Protein AF-A0A9W9YSK0-F1 (afdb_monomer)

pLDDT: mean 76.03, std 14.95, range [29.05, 93.38]

Secondary structure (DSSP, 8-state):
---TTS--EE-HHHHHHHHHHHHHHHHHHHHHHHHHHHHHHTT-HHHHHHHHHHHHHHHHHHHHHHHHHHTTT--HHHHHHHHHHHT-TTHHHHHHHHHHHHHHHTHHHHHSTT-EE---HHHHHHHHHHHHHHHHHIIIIIHHHHHHHHHHHHH-SSPPPHHHHHHHHHHHHHHHHHHHHHHHHHH-SS--HHHHHHHHHHHHHHHHHHHHHHHHHHHHHTHHHHHHHHHHHHHHHHHHHHHHHHHHHHHHHHTT---

Radius of gyration: 20.32 Å; Cα contacts (8 Å, |Δi|>4): 188; chains: 1; bounding box: 48×45×60 Å

Structure (mmCIF, N/CA/C/O backbone):
data_AF-A0A9W9YSK0-F1
#
_entry.id   AF-A0A9W9YSK0-F1
#
loop_
_atom_site.group_PDB
_atom_site.id
_atom_site.type_symbol
_atom_site.label_atom_id
_atom_site.label_alt_id
_atom_site.label_comp_id
_atom_site.label_asym_id
_atom_site.label_entity_id
_atom_site.label_seq_id
_atom_site.pdbx_PDB_ins_code
_atom_site.Cartn_x
_atom_site.Cartn_y
_atom_site.Cartn_z
_atom_site.occupancy
_atom_site.B_iso_or_equiv
_atom_site.auth_seq_id
_atom_site.auth_comp_id
_atom_site.auth_asym_id
_atom_site.auth_atom_id
_atom_site.pdbx_PDB_model_num
ATOM 1 N N . MET A 1 1 ? 17.778 -11.415 -33.479 1.00 32.69 1 MET A N 1
ATOM 2 C CA . MET A 1 1 ? 17.041 -10.158 -33.220 1.00 32.69 1 MET A CA 1
ATOM 3 C C . MET A 1 1 ? 16.156 -10.365 -31.991 1.00 32.69 1 MET A C 1
ATOM 5 O O . MET A 1 1 ? 14.940 -10.371 -32.091 1.00 32.69 1 MET A O 1
ATOM 9 N N . ALA A 1 2 ? 16.786 -10.665 -30.853 1.00 32.97 2 ALA A N 1
ATOM 10 C CA . ALA A 1 2 ? 16.131 -11.164 -29.648 1.00 32.97 2 ALA A CA 1
ATOM 11 C C . ALA A 1 2 ? 16.974 -10.746 -28.435 1.00 32.97 2 ALA A C 1
ATOM 13 O O . ALA A 1 2 ? 17.909 -11.460 -28.107 1.00 32.97 2 ALA A O 1
ATOM 14 N N . ASP A 1 3 ? 16.704 -9.569 -27.858 1.00 34.62 3 ASP A N 1
ATOM 15 C CA . ASP A 1 3 ? 17.119 -9.229 -26.476 1.00 34.62 3 ASP A CA 1
ATOM 16 C C . ASP A 1 3 ? 16.502 -7.922 -25.927 1.00 34.62 3 ASP A C 1
ATOM 18 O O . ASP A 1 3 ? 16.735 -7.527 -24.789 1.00 34.62 3 ASP A O 1
ATOM 22 N N . THR A 1 4 ? 15.698 -7.198 -26.707 1.00 38.00 4 THR A N 1
ATOM 23 C CA . THR A 1 4 ? 15.162 -5.894 -26.281 1.00 38.00 4 THR A CA 1
ATOM 24 C C . THR A 1 4 ? 14.027 -5.982 -25.257 1.00 38.00 4 THR A C 1
ATOM 26 O O . THR A 1 4 ? 13.707 -4.975 -24.637 1.00 38.00 4 THR A O 1
ATOM 29 N N . ASP A 1 5 ? 13.462 -7.169 -25.022 1.00 43.88 5 ASP A N 1
ATOM 30 C CA . ASP A 1 5 ? 12.269 -7.358 -24.178 1.00 43.88 5 ASP A CA 1
ATOM 31 C C . ASP A 1 5 ? 12.592 -7.680 -22.697 1.00 43.88 5 ASP A C 1
ATOM 33 O O . ASP A 1 5 ? 11.700 -7.925 -21.887 1.00 43.88 5 ASP A O 1
ATOM 37 N N . ARG A 1 6 ? 13.882 -7.699 -22.311 1.00 56.50 6 ARG A N 1
ATOM 38 C CA . ARG A 1 6 ? 14.334 -7.966 -20.921 1.00 56.50 6 ARG A CA 1
ATOM 39 C C . ARG A 1 6 ? 15.138 -6.836 -20.275 1.00 56.50 6 ARG A C 1
ATOM 41 O O . ARG A 1 6 ? 15.450 -6.914 -19.085 1.00 56.50 6 ARG A O 1
ATOM 48 N N . ALA A 1 7 ? 15.467 -5.796 -21.032 1.00 69.12 7 ALA A N 1
ATOM 49 C CA . ALA A 1 7 ? 16.233 -4.656 -20.552 1.00 69.12 7 ALA A CA 1
ATOM 50 C C . ALA A 1 7 ? 15.335 -3.702 -19.742 1.00 69.12 7 ALA A C 1
ATOM 52 O O . ALA A 1 7 ? 14.485 -3.019 -20.306 1.00 69.12 7 ALA A O 1
ATOM 53 N N . ILE A 1 8 ? 15.523 -3.635 -18.417 1.00 79.69 8 ILE A N 1
ATOM 54 C CA . ILE A 1 8 ? 14.852 -2.626 -17.580 1.00 79.69 8 ILE A CA 1
ATOM 55 C C . ILE A 1 8 ? 15.658 -1.330 -17.645 1.00 79.69 8 ILE A C 1
ATOM 57 O O . ILE A 1 8 ? 16.852 -1.334 -17.347 1.00 79.69 8 ILE A O 1
ATOM 61 N N . ARG A 1 9 ? 15.005 -0.226 -18.017 1.00 83.88 9 ARG A N 1
ATOM 62 C CA . ARG A 1 9 ? 15.597 1.116 -18.016 1.00 83.88 9 ARG A CA 1
ATOM 63 C C . ARG A 1 9 ? 14.900 2.002 -16.993 1.00 83.88 9 ARG A C 1
ATOM 65 O O . ARG A 1 9 ? 13.676 2.105 -17.001 1.00 83.88 9 ARG A O 1
ATOM 72 N N . LEU A 1 10 ? 15.681 2.646 -16.133 1.00 84.06 10 LEU A N 1
ATOM 73 C CA . LEU A 1 10 ? 15.196 3.637 -15.179 1.00 84.06 10 LEU A CA 1
ATOM 74 C C . LEU A 1 10 ? 15.341 5.026 -15.799 1.00 84.06 10 LEU A C 1
ATOM 76 O O . LEU A 1 10 ? 16.450 5.486 -16.053 1.00 84.06 10 LEU A O 1
ATOM 80 N N . GLY A 1 11 ? 14.216 5.680 -16.069 1.00 85.56 11 GLY A N 1
ATOM 81 C CA . GLY A 1 11 ? 14.182 7.046 -16.593 1.00 85.56 11 GLY A CA 1
ATOM 82 C C . GLY A 1 11 ? 13.544 8.031 -15.615 1.00 85.56 11 GLY A C 1
ATOM 83 O O . GLY A 1 11 ? 13.190 7.681 -14.488 1.00 85.56 11 GLY A O 1
ATOM 84 N N . GLN A 1 12 ? 13.302 9.253 -16.090 1.00 84.81 12 GLN A N 1
ATOM 85 C CA . GLN A 1 12 ? 12.657 10.333 -15.327 1.00 84.81 12 GLN A CA 1
ATOM 86 C C . GLN A 1 12 ? 11.329 9.912 -14.669 1.00 84.81 12 GLN A C 1
ATOM 88 O O . GLN A 1 12 ? 11.045 10.294 -13.535 1.00 84.81 12 GLN A O 1
ATOM 93 N N . TYR A 1 13 ? 10.529 9.088 -15.354 1.00 83.94 13 TYR A N 1
ATOM 94 C CA . TYR A 1 13 ? 9.280 8.548 -14.811 1.00 83.94 13 TYR A CA 1
ATOM 95 C C . TYR A 1 13 ? 9.504 7.696 -13.554 1.00 83.94 13 TYR A C 1
ATOM 97 O O . TYR A 1 13 ? 8.786 7.860 -12.572 1.00 83.94 13 TYR A O 1
ATOM 105 N N . GLU A 1 14 ? 10.514 6.823 -13.560 1.00 85.25 14 GLU A N 1
ATOM 106 C CA . GLU A 1 14 ? 10.826 5.951 -12.423 1.00 85.25 14 GLU A CA 1
ATOM 107 C C . GLU A 1 14 ? 11.350 6.764 -11.239 1.00 85.25 14 GLU A C 1
ATOM 109 O O . GLU A 1 14 ? 10.932 6.541 -10.105 1.00 85.25 14 GLU A O 1
ATOM 114 N N . LEU A 1 15 ? 12.184 7.776 -11.497 1.00 86.19 15 LEU A N 1
ATOM 115 C CA . LEU A 1 15 ? 12.641 8.695 -10.456 1.00 86.19 15 LEU A CA 1
ATOM 116 C C . LEU A 1 15 ? 11.460 9.401 -9.770 1.00 86.19 15 LEU A C 1
ATOM 118 O O . LEU A 1 15 ? 11.387 9.423 -8.540 1.00 86.19 15 LEU A O 1
ATOM 122 N N . LEU A 1 16 ? 10.512 9.937 -10.546 1.00 86.69 16 LEU A N 1
ATOM 123 C CA . LEU A 1 16 ? 9.308 10.578 -10.004 1.00 86.69 16 LEU A CA 1
ATOM 124 C C . LEU A 1 16 ? 8.422 9.577 -9.255 1.00 86.69 16 LEU A C 1
ATOM 126 O O . LEU A 1 16 ? 7.968 9.871 -8.148 1.00 86.69 16 LEU A O 1
ATOM 130 N N . LYS A 1 17 ? 8.226 8.380 -9.821 1.00 86.94 17 LYS A N 1
ATOM 131 C CA . LYS A 1 17 ? 7.456 7.289 -9.213 1.00 86.94 17 LYS A CA 1
ATOM 132 C C . LYS A 1 17 ? 8.002 6.926 -7.835 1.00 86.94 17 LYS A C 1
ATOM 134 O O . LYS A 1 17 ? 7.229 6.869 -6.880 1.00 86.94 17 LYS A O 1
ATOM 139 N N . TYR A 1 18 ? 9.310 6.694 -7.718 1.00 87.75 18 TYR A N 1
ATOM 140 C CA . TYR A 1 18 ? 9.924 6.308 -6.447 1.00 87.75 18 TYR A CA 1
ATOM 141 C C . TYR A 1 18 ? 10.030 7.470 -5.467 1.00 87.75 18 TYR A C 1
ATOM 143 O O . TYR A 1 18 ? 9.885 7.244 -4.271 1.00 87.75 18 TYR A O 1
ATOM 151 N N . THR A 1 19 ? 10.199 8.706 -5.942 1.00 87.50 19 THR A N 1
ATOM 152 C CA . THR A 1 19 ? 10.185 9.890 -5.068 1.00 87.50 19 THR A CA 1
ATOM 153 C C . THR A 1 19 ? 8.814 10.061 -4.416 1.00 87.50 19 THR A C 1
ATOM 155 O O . THR A 1 19 ? 8.709 10.107 -3.191 1.00 87.50 19 THR A O 1
ATOM 158 N N . PHE A 1 20 ? 7.747 10.087 -5.222 1.00 88.19 20 PHE A N 1
ATOM 159 C CA . PHE A 1 20 ? 6.384 10.240 -4.716 1.00 88.19 20 PHE A CA 1
ATOM 160 C C . PHE A 1 20 ? 5.949 9.027 -3.884 1.00 88.19 20 PHE A C 1
ATOM 162 O O . PHE A 1 20 ? 5.418 9.178 -2.786 1.00 88.19 20 PHE A O 1
ATOM 169 N N . GLY A 1 21 ? 6.257 7.815 -4.354 1.00 85.38 21 GLY A N 1
ATOM 170 C CA . GLY A 1 21 ? 5.950 6.580 -3.637 1.00 85.38 21 GLY A CA 1
ATOM 171 C C . GLY A 1 21 ? 6.660 6.475 -2.285 1.00 85.38 21 GLY A C 1
ATOM 172 O O . GLY A 1 21 ? 6.036 6.059 -1.310 1.00 85.38 21 GLY A O 1
ATOM 173 N N . ALA A 1 22 ? 7.937 6.859 -2.192 1.00 85.88 22 ALA A N 1
ATOM 174 C CA . ALA A 1 22 ? 8.669 6.862 -0.924 1.00 85.88 22 ALA A CA 1
ATOM 175 C C . ALA A 1 22 ? 8.113 7.911 0.048 1.00 85.88 22 ALA A C 1
ATOM 177 O O . ALA A 1 22 ? 7.950 7.611 1.229 1.00 85.88 22 ALA A O 1
ATOM 178 N N . PHE A 1 23 ? 7.766 9.104 -0.448 1.00 88.81 23 PHE A N 1
ATOM 179 C CA . PHE A 1 23 ? 7.136 10.149 0.362 1.00 88.81 23 PHE A CA 1
ATOM 180 C C . PHE A 1 23 ? 5.802 9.687 0.963 1.00 88.81 23 PHE A C 1
ATOM 182 O O . PHE A 1 23 ? 5.595 9.827 2.170 1.00 88.81 23 PHE A O 1
ATOM 189 N N . LEU A 1 24 ? 4.928 9.095 0.141 1.00 86.94 24 LEU A N 1
ATOM 190 C CA . LEU A 1 24 ? 3.645 8.565 0.601 1.00 86.94 24 LEU A CA 1
ATOM 191 C C . LEU A 1 24 ? 3.833 7.456 1.632 1.00 86.94 24 LEU A C 1
ATOM 193 O O . LEU A 1 24 ? 3.236 7.532 2.692 1.00 86.94 24 LEU A O 1
ATOM 197 N N . THR A 1 25 ? 4.722 6.494 1.375 1.00 83.50 25 THR A N 1
ATOM 198 C CA . THR A 1 25 ? 4.967 5.378 2.314 1.00 83.50 25 THR A CA 1
ATOM 199 C C . THR A 1 25 ? 5.507 5.862 3.652 1.00 83.50 25 THR A C 1
ATOM 201 O O . THR A 1 25 ? 5.082 5.399 4.700 1.00 83.50 25 THR A O 1
ATOM 204 N N . CYS A 1 26 ? 6.455 6.801 3.626 1.00 85.88 26 CYS A N 1
ATOM 205 C CA . CYS A 1 26 ? 7.017 7.369 4.847 1.00 85.88 26 CYS A CA 1
ATOM 206 C C . CYS A 1 26 ? 5.940 8.106 5.652 1.00 85.88 26 CYS A C 1
ATOM 208 O O . CYS A 1 26 ? 5.875 7.968 6.871 1.00 85.88 26 CYS A O 1
ATOM 210 N N . SER A 1 27 ? 5.079 8.853 4.955 1.00 88.25 27 SER A N 1
ATOM 211 C CA . SER A 1 27 ? 3.964 9.565 5.577 1.00 88.25 27 SER A CA 1
ATOM 212 C C . SER A 1 27 ? 2.951 8.596 6.187 1.00 88.25 27 SER A C 1
ATOM 214 O O . SER A 1 27 ? 2.567 8.805 7.327 1.00 88.25 27 SER A O 1
ATOM 216 N N . ASP A 1 28 ? 2.590 7.534 5.465 1.00 86.12 28 ASP A N 1
ATOM 217 C CA . ASP A 1 28 ? 1.636 6.491 5.872 1.00 86.12 28 ASP A CA 1
ATOM 218 C C . ASP A 1 28 ? 2.113 5.767 7.142 1.00 86.12 28 ASP A C 1
ATOM 220 O O . ASP A 1 28 ? 1.445 5.795 8.173 1.00 86.12 28 ASP A O 1
ATOM 224 N N . VAL A 1 29 ? 3.358 5.270 7.134 1.00 85.19 29 VAL A N 1
ATOM 225 C CA . VAL A 1 29 ? 3.982 4.629 8.306 1.00 85.19 29 VAL A CA 1
ATOM 226 C C . VAL A 1 29 ? 4.038 5.586 9.499 1.00 85.19 29 VAL A C 1
ATOM 228 O O . VAL A 1 29 ? 3.764 5.194 10.635 1.00 85.19 29 VAL A O 1
ATOM 231 N N . ALA A 1 30 ? 4.387 6.856 9.270 1.00 87.50 30 ALA A N 1
ATOM 232 C CA . ALA A 1 30 ? 4.426 7.847 10.340 1.00 87.50 30 ALA A CA 1
ATOM 233 C C . ALA A 1 30 ? 3.029 8.111 10.922 1.00 87.50 30 ALA A C 1
ATOM 235 O O . ALA A 1 30 ? 2.878 8.159 12.145 1.00 87.50 30 ALA A O 1
ATOM 236 N N . THR A 1 31 ? 2.007 8.263 10.076 1.00 89.06 31 THR A N 1
ATOM 237 C CA . THR A 1 31 ? 0.627 8.493 10.523 1.00 89.06 31 THR A CA 1
ATOM 238 C C . THR A 1 31 ? 0.052 7.292 11.252 1.00 89.06 31 THR A C 1
ATOM 240 O O . THR A 1 31 ? -0.616 7.470 12.269 1.00 89.06 31 THR A O 1
ATOM 243 N N . ASP A 1 32 ? 0.384 6.084 10.816 1.00 87.12 32 ASP A N 1
ATOM 244 C CA . ASP A 1 32 ? -0.065 4.846 11.439 1.00 87.12 32 ASP A CA 1
ATOM 245 C C . ASP A 1 32 ? 0.517 4.657 12.839 1.00 87.12 32 ASP A C 1
ATOM 247 O O . ASP A 1 32 ? -0.215 4.343 13.782 1.00 87.12 32 ASP A O 1
ATOM 251 N N . ILE A 1 33 ? 1.811 4.943 13.015 1.00 88.56 33 ILE A N 1
ATOM 252 C CA . ILE A 1 33 ? 2.456 4.943 14.336 1.00 88.56 33 ILE A CA 1
ATOM 253 C C . ILE A 1 33 ? 1.823 6.001 15.243 1.00 88.56 33 ILE A C 1
ATOM 255 O O . ILE A 1 33 ? 1.553 5.725 16.417 1.00 88.56 33 ILE A O 1
ATOM 259 N N . LEU A 1 34 ? 1.577 7.206 14.721 1.00 89.88 34 LEU A N 1
ATOM 260 C CA . LEU A 1 34 ? 0.957 8.287 15.487 1.00 89.88 34 LEU A CA 1
ATOM 261 C C . LEU A 1 34 ? -0.453 7.903 15.945 1.00 89.88 34 LEU A C 1
ATOM 263 O O . LEU A 1 34 ? -0.748 8.023 17.131 1.00 89.88 34 LEU A O 1
ATOM 267 N N . ILE A 1 35 ? -1.289 7.371 15.051 1.00 89.12 35 ILE A N 1
ATOM 268 C CA . ILE A 1 35 ? -2.652 6.930 15.376 1.00 89.12 35 ILE A CA 1
ATOM 269 C C . ILE A 1 35 ? -2.643 5.779 16.380 1.00 89.12 35 ILE A C 1
ATOM 271 O O . ILE A 1 35 ? -3.379 5.827 17.367 1.00 89.12 35 ILE A O 1
ATOM 275 N N . ALA A 1 36 ? -1.789 4.773 16.185 1.00 88.19 36 ALA A N 1
ATOM 276 C CA . ALA A 1 36 ? -1.658 3.672 17.134 1.00 88.19 36 ALA A CA 1
ATOM 277 C C . ALA A 1 36 ? -1.246 4.187 18.523 1.00 88.19 36 ALA A C 1
ATOM 279 O O . ALA A 1 36 ? -1.815 3.783 19.539 1.00 88.19 36 ALA A O 1
ATOM 280 N N . THR A 1 37 ? -0.309 5.136 18.572 1.00 88.12 37 THR A N 1
ATOM 281 C CA . THR A 1 37 ? 0.122 5.773 19.822 1.00 88.12 37 THR A CA 1
ATOM 282 C C . THR A 1 37 ? -1.021 6.544 20.477 1.00 88.12 37 THR A C 1
ATOM 284 O O . THR A 1 37 ? -1.225 6.414 21.684 1.00 88.12 37 THR A O 1
ATOM 287 N N . THR A 1 38 ? -1.809 7.293 19.703 1.00 87.94 38 THR A N 1
ATOM 288 C CA . THR A 1 38 ? -3.003 7.992 20.195 1.00 87.94 38 THR A CA 1
ATOM 289 C C . THR A 1 38 ? -4.011 7.005 20.788 1.00 87.94 38 THR A C 1
ATOM 291 O O . THR A 1 38 ? -4.433 7.186 21.928 1.00 87.94 38 THR A O 1
ATOM 294 N N . TYR A 1 39 ? -4.339 5.906 20.104 1.00 88.12 39 TYR A N 1
ATOM 295 C CA . TYR A 1 39 ? -5.249 4.890 20.653 1.00 88.12 39 TYR A CA 1
ATOM 296 C C . TYR A 1 39 ? -4.728 4.263 21.946 1.00 88.12 39 TYR A C 1
ATOM 298 O O . TYR A 1 39 ? -5.502 4.047 22.880 1.00 88.12 39 TYR A O 1
ATOM 306 N N . TYR A 1 40 ? -3.421 4.020 22.039 1.00 88.50 40 TYR A N 1
ATOM 307 C CA . TYR A 1 40 ? -2.804 3.522 23.265 1.00 88.50 40 TYR A CA 1
ATOM 308 C C . TYR A 1 40 ? -2.912 4.531 24.420 1.00 88.50 40 TYR A C 1
ATOM 310 O O . TYR A 1 40 ? -3.297 4.160 25.529 1.00 88.50 40 TYR A O 1
ATOM 318 N N . GLN A 1 41 ? -2.630 5.812 24.160 1.00 88.31 41 GLN A N 1
ATOM 319 C CA . GLN A 1 41 ? -2.722 6.892 25.151 1.00 88.31 41 GLN A CA 1
ATOM 320 C C . GLN A 1 41 ? -4.152 7.112 25.657 1.00 88.31 41 GLN A C 1
ATOM 322 O O . GLN A 1 41 ? -4.347 7.369 26.841 1.00 88.31 41 GLN A O 1
ATOM 327 N N . HIS A 1 42 ? -5.152 6.956 24.788 1.00 86.75 42 HIS A N 1
ATOM 328 C CA . HIS A 1 42 ? -6.570 7.057 25.145 1.00 86.75 42 HIS A CA 1
ATOM 329 C C . HIS A 1 42 ? -7.162 5.750 25.709 1.00 86.75 42 HIS A C 1
ATOM 331 O O . HIS A 1 42 ? -8.379 5.635 25.835 1.00 86.75 42 HIS A O 1
ATOM 337 N N . HIS A 1 43 ? -6.331 4.757 26.053 1.00 86.12 43 HIS A N 1
ATOM 338 C CA . HIS A 1 43 ? -6.752 3.447 26.575 1.00 86.12 43 HIS A CA 1
ATOM 339 C C . HIS A 1 43 ? -7.709 2.663 25.653 1.00 86.12 43 HIS A C 1
ATOM 341 O O . HIS A 1 43 ? -8.413 1.748 26.085 1.00 86.12 43 HIS A O 1
ATOM 347 N N . GLN A 1 44 ? -7.707 2.968 24.355 1.00 85.50 44 GLN A N 1
ATOM 348 C CA . GLN A 1 44 ? -8.509 2.294 23.338 1.00 85.50 44 GLN A CA 1
ATOM 349 C C . GLN A 1 44 ? -7.764 1.072 22.779 1.00 85.50 44 GLN A C 1
ATOM 351 O O . GLN A 1 44 ? -7.413 0.992 21.600 1.00 85.50 44 GLN A O 1
ATOM 356 N N . PHE A 1 45 ? -7.514 0.088 23.646 1.00 86.56 45 PHE A N 1
ATOM 357 C CA . PHE A 1 45 ? -6.645 -1.054 23.337 1.00 86.56 45 PHE A CA 1
ATOM 358 C C . PHE A 1 45 ? -7.135 -1.932 22.180 1.00 86.56 45 PHE A C 1
ATOM 360 O O . PHE A 1 45 ? -6.321 -2.543 21.494 1.00 86.56 45 PHE A O 1
ATOM 367 N N . ILE A 1 46 ? -8.447 -1.980 21.934 1.00 85.81 46 ILE A N 1
ATOM 368 C CA . ILE A 1 46 ? -9.023 -2.745 20.819 1.00 85.81 46 ILE A CA 1
ATOM 369 C C . ILE A 1 46 ? -8.571 -2.148 19.478 1.00 85.81 46 ILE A C 1
ATOM 371 O O . ILE A 1 46 ? -8.073 -2.875 18.621 1.00 85.81 46 ILE A O 1
ATOM 375 N N . TRP A 1 47 ? -8.680 -0.827 19.310 1.00 85.62 47 TRP A N 1
ATOM 376 C CA . TRP A 1 47 ? -8.283 -0.140 18.075 1.00 85.62 47 TRP A CA 1
ATOM 377 C C . TRP A 1 47 ? -6.772 -0.149 17.883 1.00 85.62 47 TRP A C 1
ATOM 379 O O . TRP A 1 47 ? -6.298 -0.429 16.785 1.00 85.62 47 TRP A O 1
ATOM 389 N N . PHE A 1 48 ? -6.021 0.035 18.971 1.00 87.38 48 PHE A N 1
ATOM 390 C CA . PHE A 1 48 ? -4.573 -0.164 18.974 1.00 87.38 48 PHE A CA 1
ATOM 391 C C . PHE A 1 48 ? -4.189 -1.571 18.490 1.00 87.38 48 PHE A C 1
ATOM 393 O O . PHE A 1 48 ? -3.329 -1.716 17.622 1.00 87.38 48 PHE A O 1
ATOM 400 N N . SER A 1 49 ? -4.859 -2.609 19.004 1.00 85.19 49 SER A N 1
ATOM 401 C CA . SER A 1 49 ? -4.590 -3.993 18.614 1.00 85.19 49 SER A CA 1
ATOM 402 C C . SER A 1 49 ? -4.910 -4.257 17.144 1.00 85.19 49 SER A C 1
ATOM 404 O O . SER A 1 49 ? -4.167 -4.996 16.504 1.00 85.19 49 SER A O 1
ATOM 406 N N . PHE A 1 50 ? -5.986 -3.682 16.600 1.00 86.06 50 PHE A N 1
ATOM 407 C CA . PHE A 1 50 ? -6.304 -3.819 15.177 1.00 86.06 50 PHE A CA 1
ATOM 408 C C . PHE A 1 50 ? -5.299 -3.087 14.282 1.00 86.06 50 PHE A C 1
ATOM 410 O O . PHE A 1 50 ? -4.858 -3.675 13.299 1.00 86.06 50 PHE A O 1
ATOM 417 N N . CYS A 1 51 ? -4.873 -1.868 14.636 1.00 85.50 51 CYS A N 1
ATOM 418 C CA . CYS A 1 51 ? -3.802 -1.166 13.917 1.00 85.50 51 CYS A CA 1
ATOM 419 C C . CYS A 1 51 ? -2.514 -1.996 13.875 1.00 85.50 51 CYS A C 1
ATOM 421 O O . CYS A 1 51 ? -1.933 -2.193 12.813 1.00 85.50 51 CYS A O 1
ATOM 423 N N . LEU A 1 52 ? -2.097 -2.546 15.019 1.00 86.00 52 LEU A N 1
ATOM 424 C CA . LEU A 1 52 ? -0.899 -3.381 15.079 1.00 86.00 52 LEU A CA 1
ATOM 425 C C . LEU A 1 52 ? -1.066 -4.683 14.285 1.00 86.00 52 LEU A C 1
ATOM 427 O O . LEU A 1 52 ? -0.133 -5.125 13.617 1.0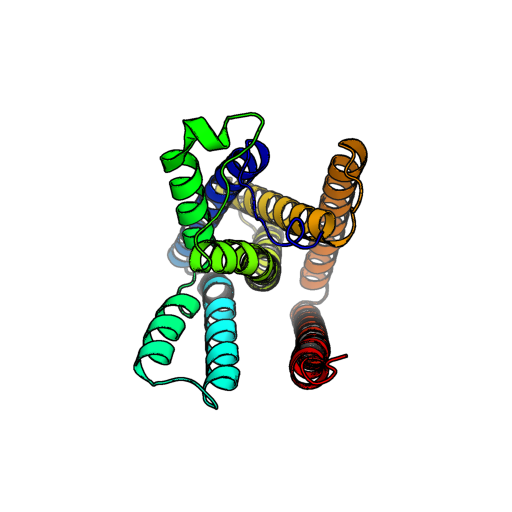0 86.00 52 LEU A O 1
ATOM 431 N N . ALA A 1 53 ? -2.250 -5.297 14.343 1.00 84.56 53 ALA A N 1
ATOM 432 C CA . ALA A 1 53 ? -2.542 -6.504 13.585 1.00 84.56 53 ALA A CA 1
ATOM 433 C C . ALA A 1 53 ? -2.459 -6.248 12.077 1.00 84.56 53 ALA A C 1
ATOM 435 O O . ALA A 1 53 ? -1.804 -7.025 11.393 1.00 84.56 53 ALA A O 1
ATOM 436 N N . PHE A 1 54 ? -3.051 -5.169 11.558 1.00 83.25 54 PHE A N 1
ATOM 437 C CA . PHE A 1 54 ? -2.991 -4.864 10.125 1.00 83.25 54 PHE A CA 1
ATOM 438 C C . PHE A 1 54 ? -1.585 -4.500 9.639 1.00 83.25 54 PHE A C 1
ATOM 440 O O . PHE A 1 54 ? -1.244 -4.889 8.531 1.00 83.25 54 PHE A O 1
ATOM 447 N N . ALA A 1 55 ? -0.742 -3.891 10.474 1.00 81.50 55 ALA A N 1
ATOM 448 C CA . ALA A 1 55 ? 0.655 -3.622 10.121 1.00 81.50 55 ALA A CA 1
ATOM 449 C C . ALA A 1 55 ? 1.542 -4.889 10.126 1.00 81.50 55 ALA A C 1
ATOM 451 O O . ALA A 1 55 ? 2.428 -5.073 9.293 1.00 81.50 55 ALA A O 1
ATOM 452 N N . VAL A 1 56 ? 1.338 -5.801 11.085 1.00 79.31 56 VAL A N 1
ATOM 453 C CA . VAL A 1 56 ? 2.240 -6.955 11.285 1.00 79.31 56 VAL A CA 1
ATOM 454 C C . VAL A 1 56 ? 1.776 -8.205 10.535 1.00 79.31 56 VAL A C 1
ATOM 456 O O . VAL A 1 56 ? 2.600 -8.972 10.027 1.00 79.31 56 VAL A O 1
ATOM 459 N N . LEU A 1 57 ? 0.465 -8.441 10.468 1.00 76.88 57 LEU A N 1
ATOM 460 C CA . LEU A 1 57 ? -0.112 -9.670 9.921 1.00 76.88 57 LEU A CA 1
ATOM 461 C C . LEU A 1 57 ? 0.241 -9.897 8.441 1.00 76.88 57 LEU A C 1
ATOM 463 O O . LEU A 1 57 ? 0.615 -11.026 8.123 1.00 76.88 57 LEU A O 1
ATOM 467 N N . PRO A 1 58 ? 0.199 -8.901 7.536 1.00 73.81 58 PRO A N 1
ATOM 468 C CA . PRO A 1 58 ? 0.560 -9.099 6.131 1.00 73.81 58 PRO A CA 1
ATOM 469 C C . PRO A 1 58 ? 2.004 -9.570 5.960 1.00 73.81 58 PRO A C 1
ATOM 471 O O . PRO A 1 58 ? 2.264 -10.546 5.254 1.00 73.81 58 PRO A O 1
ATOM 474 N N . SER A 1 59 ? 2.933 -8.945 6.682 1.00 72.69 59 SER A N 1
ATOM 475 C CA . SER A 1 59 ? 4.352 -9.316 6.673 1.00 72.69 59 SER A CA 1
ATOM 476 C C . SER A 1 59 ? 4.585 -10.707 7.255 1.00 72.69 59 SER A C 1
ATOM 478 O O . SER A 1 59 ? 5.336 -11.517 6.701 1.00 72.69 59 SER A O 1
ATOM 480 N N . PHE A 1 60 ? 3.866 -11.050 8.325 1.00 71.50 60 PHE A N 1
ATOM 481 C CA . PHE A 1 60 ? 3.879 -12.401 8.876 1.00 71.50 60 PHE A CA 1
ATOM 482 C C . PHE A 1 60 ? 3.357 -13.440 7.868 1.00 71.50 60 PHE A C 1
ATOM 484 O O . PHE A 1 60 ? 4.016 -14.453 7.632 1.00 71.50 60 PHE A O 1
ATOM 491 N N . LEU A 1 61 ? 2.215 -13.183 7.222 1.00 70.50 61 LEU A N 1
ATOM 492 C CA . LEU A 1 61 ? 1.615 -14.086 6.233 1.00 70.50 61 LEU A CA 1
ATOM 493 C C . LEU A 1 61 ? 2.516 -14.280 5.009 1.00 70.50 61 LEU A C 1
ATOM 495 O O . LEU A 1 61 ? 2.689 -15.412 4.556 1.00 70.50 61 LEU A O 1
ATOM 499 N N . LEU A 1 62 ? 3.137 -13.210 4.508 1.00 68.50 62 LEU A N 1
ATOM 500 C CA . LEU A 1 62 ? 4.108 -13.277 3.413 1.00 68.50 62 LEU A CA 1
ATOM 501 C C . LEU A 1 62 ? 5.337 -14.106 3.793 1.00 68.50 62 LEU A C 1
ATOM 503 O O . LEU A 1 62 ? 5.800 -14.928 3.000 1.00 68.50 62 LEU A O 1
ATOM 507 N N . THR A 1 63 ? 5.825 -13.946 5.022 1.00 68.81 63 THR A N 1
ATOM 508 C CA . THR A 1 63 ? 6.935 -14.745 5.555 1.00 68.81 63 THR A CA 1
ATOM 509 C C . THR A 1 63 ? 6.572 -16.224 5.623 1.00 68.81 63 THR A C 1
ATOM 511 O O . THR A 1 63 ? 7.344 -17.072 5.177 1.00 68.81 63 THR A O 1
ATOM 514 N N . VAL A 1 64 ? 5.381 -16.553 6.128 1.00 66.62 64 VAL A N 1
ATOM 515 C CA . VAL A 1 64 ? 4.895 -17.938 6.202 1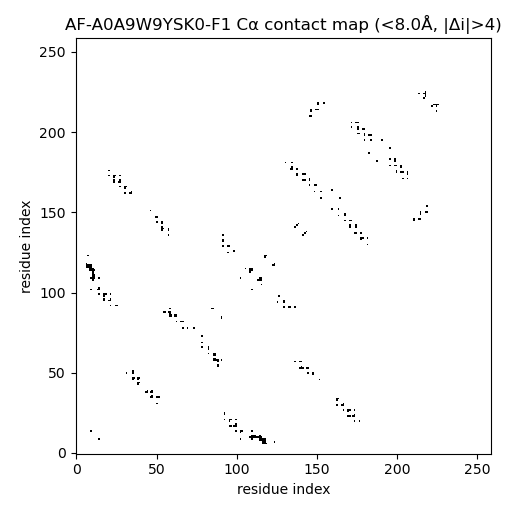.00 66.62 64 VAL A CA 1
ATOM 516 C C . VAL A 1 64 ? 4.722 -18.536 4.806 1.00 66.62 64 VAL A C 1
ATOM 518 O O . VAL A 1 64 ? 5.196 -19.645 4.564 1.00 66.62 64 VAL A O 1
ATOM 521 N N . ALA A 1 65 ? 4.108 -17.808 3.869 1.00 65.75 65 ALA A N 1
ATOM 522 C CA . ALA A 1 65 ? 3.942 -18.256 2.486 1.00 65.75 65 ALA A CA 1
ATOM 523 C C . ALA A 1 65 ? 5.296 -18.545 1.819 1.00 65.75 65 ALA A C 1
ATOM 525 O O . ALA A 1 65 ? 5.468 -19.590 1.188 1.00 65.75 65 ALA A O 1
ATOM 526 N N . TYR A 1 66 ? 6.277 -17.664 2.031 1.00 65.50 66 TYR A N 1
ATOM 527 C CA . TYR A 1 66 ? 7.641 -17.859 1.556 1.00 65.50 66 TYR A CA 1
ATOM 528 C C . TYR A 1 66 ? 8.287 -19.115 2.154 1.00 65.50 66 TYR A C 1
ATOM 530 O O . TYR A 1 66 ? 8.824 -19.945 1.420 1.00 65.50 66 TYR A O 1
ATOM 538 N N . LEU A 1 67 ? 8.207 -19.298 3.475 1.00 65.69 67 LEU A N 1
ATOM 539 C CA . LEU A 1 67 ? 8.770 -20.471 4.149 1.00 65.69 67 LEU A CA 1
ATOM 540 C C . LEU A 1 67 ? 8.128 -21.772 3.661 1.00 65.69 67 LEU A C 1
ATOM 542 O O . LEU A 1 67 ? 8.846 -22.726 3.373 1.00 65.69 67 LEU A O 1
ATOM 546 N N . LEU A 1 68 ? 6.804 -21.807 3.496 1.00 68.25 68 LEU A N 1
ATOM 547 C CA . LEU A 1 68 ? 6.090 -22.974 2.967 1.00 68.25 68 LEU A CA 1
ATOM 548 C C . LEU A 1 68 ? 6.536 -23.325 1.540 1.00 68.25 68 LEU A C 1
ATOM 550 O O . LEU A 1 68 ? 6.680 -24.504 1.212 1.00 68.25 68 LEU A O 1
ATOM 554 N N . GLN A 1 69 ? 6.791 -22.318 0.703 1.00 64.88 69 GLN A N 1
ATOM 555 C CA . GLN A 1 69 ? 7.235 -22.516 -0.676 1.00 64.88 69 GLN A CA 1
ATOM 556 C C . GLN A 1 69 ? 8.716 -22.928 -0.766 1.00 64.88 69 GLN A C 1
ATOM 558 O O . GLN A 1 69 ? 9.072 -23.781 -1.583 1.00 64.88 69 GLN A O 1
ATOM 563 N N . SER A 1 70 ? 9.570 -22.370 0.096 1.00 63.22 70 SER A N 1
ATOM 564 C CA . SER A 1 70 ? 11.029 -22.540 0.053 1.00 63.22 70 SER A CA 1
ATOM 565 C C . SER A 1 70 ? 11.566 -23.662 0.945 1.00 63.22 70 SER A C 1
ATOM 567 O O . SER A 1 70 ? 12.685 -24.128 0.713 1.00 63.22 70 SER A O 1
ATOM 569 N N . CYS A 1 71 ? 10.769 -24.188 1.886 1.00 58.03 71 CYS A N 1
ATOM 570 C CA . CYS A 1 71 ? 11.105 -25.362 2.712 1.00 58.03 71 CYS A CA 1
ATOM 571 C C . CYS A 1 71 ? 11.480 -26.603 1.889 1.00 58.03 71 CYS A C 1
ATOM 573 O O . CYS A 1 71 ? 12.036 -27.557 2.427 1.00 58.03 71 CYS A O 1
ATOM 575 N N . ARG A 1 72 ? 11.177 -26.609 0.587 1.00 55.75 72 ARG A N 1
ATOM 576 C CA . ARG A 1 72 ? 11.425 -27.744 -0.298 1.00 55.75 72 ARG A CA 1
ATOM 577 C C . ARG A 1 72 ? 12.730 -27.651 -1.100 1.00 55.75 72 ARG A C 1
ATOM 579 O O . ARG A 1 72 ? 13.091 -28.666 -1.689 1.00 55.75 72 ARG A O 1
ATOM 586 N N . GLN A 1 73 ? 13.405 -26.493 -1.186 1.00 56.28 73 GLN A N 1
ATOM 587 C CA . GLN A 1 73 ? 14.488 -26.299 -2.176 1.00 56.28 73 GLN A CA 1
ATOM 588 C C . GLN A 1 73 ? 15.697 -25.423 -1.762 1.00 56.28 73 GLN A C 1
ATOM 590 O O . GLN A 1 73 ? 16.710 -25.505 -2.451 1.00 56.28 73 GLN A O 1
ATOM 595 N N . GLU A 1 74 ? 15.673 -24.646 -0.669 1.00 58.09 74 GLU A N 1
ATOM 596 C CA . GLU A 1 74 ? 16.741 -23.660 -0.367 1.00 58.09 74 GLU A CA 1
ATOM 597 C C . GLU A 1 74 ? 17.596 -23.991 0.883 1.00 58.09 74 GLU A C 1
ATOM 599 O O . GLU A 1 74 ? 17.085 -24.548 1.858 1.00 58.09 74 GLU A O 1
ATOM 604 N N . PRO A 1 75 ? 18.895 -23.621 0.914 1.00 68.38 75 PRO A N 1
ATOM 605 C CA . PRO A 1 75 ? 19.756 -23.803 2.082 1.00 68.38 75 PRO A CA 1
ATOM 606 C C . PRO A 1 75 ? 19.360 -22.883 3.254 1.00 68.38 75 PRO A C 1
ATOM 608 O O . PRO A 1 75 ? 18.950 -21.734 3.070 1.00 68.38 75 PRO A O 1
ATOM 611 N N . ALA A 1 76 ? 19.558 -23.364 4.488 1.00 64.69 76 ALA A N 1
ATOM 612 C CA . ALA A 1 76 ? 19.068 -22.736 5.724 1.00 64.69 76 ALA A CA 1
ATOM 613 C C . ALA A 1 76 ? 19.469 -21.257 5.907 1.00 64.69 76 ALA A C 1
ATOM 615 O O . ALA A 1 76 ? 18.681 -20.452 6.396 1.00 64.69 76 ALA A O 1
ATOM 616 N N . MET A 1 77 ? 20.672 -20.865 5.482 1.00 58.25 77 MET A N 1
ATOM 617 C CA . MET A 1 77 ? 21.147 -19.483 5.626 1.00 58.25 77 MET A CA 1
ATOM 618 C C . MET A 1 77 ? 20.453 -18.501 4.662 1.00 58.25 77 MET A C 1
ATOM 620 O O . MET A 1 77 ? 20.263 -17.331 5.002 1.00 58.25 77 MET A O 1
ATOM 624 N N . THR A 1 78 ? 20.029 -18.976 3.487 1.00 63.50 78 THR A N 1
ATOM 625 C CA . THR A 1 78 ? 19.232 -18.200 2.523 1.00 63.50 78 THR A CA 1
ATOM 626 C C . THR A 1 78 ? 17.805 -18.020 3.038 1.00 63.50 78 THR A C 1
ATOM 628 O O . THR A 1 78 ? 17.293 -16.900 3.041 1.00 63.50 78 THR A O 1
ATOM 631 N N . LEU A 1 79 ? 17.225 -19.083 3.612 1.00 62.69 79 LEU A N 1
ATOM 632 C CA . LEU A 1 79 ? 15.924 -19.038 4.286 1.00 62.69 79 LEU A CA 1
ATOM 633 C C . LEU A 1 79 ? 15.901 -18.024 5.434 1.00 62.69 79 LEU A C 1
ATOM 635 O O . LEU A 1 79 ? 14.979 -17.221 5.504 1.00 62.69 79 LEU A O 1
ATOM 639 N N . VAL A 1 80 ? 16.924 -18.001 6.296 1.00 62.25 80 VAL A N 1
ATOM 640 C CA . VAL A 1 80 ? 16.993 -17.053 7.425 1.00 62.25 80 VAL A CA 1
ATOM 641 C C . VAL A 1 80 ? 17.089 -15.603 6.943 1.00 62.25 80 VAL A C 1
ATOM 643 O O . VAL A 1 80 ? 16.361 -14.747 7.443 1.00 62.25 80 VAL A O 1
ATOM 646 N N . LYS A 1 81 ? 17.935 -15.312 5.944 1.00 63.28 81 LYS A N 1
ATOM 647 C CA . LYS A 1 81 ? 18.058 -13.951 5.388 1.00 63.28 81 LYS A CA 1
ATOM 648 C C . LYS A 1 81 ? 16.763 -13.459 4.746 1.00 63.28 81 LYS A C 1
ATOM 650 O O . LYS A 1 81 ? 16.419 -12.294 4.909 1.00 63.28 81 LYS A O 1
ATOM 655 N N . GLN A 1 82 ? 16.055 -14.322 4.023 1.00 61.69 82 GLN A N 1
ATOM 656 C CA . GLN A 1 82 ? 14.791 -13.955 3.384 1.00 61.69 82 GLN A CA 1
ATOM 657 C C . GLN A 1 82 ? 13.632 -13.902 4.376 1.00 61.69 82 GLN A C 1
ATOM 659 O O . GLN A 1 82 ? 12.780 -13.036 4.247 1.00 61.69 82 GLN A O 1
ATOM 664 N N . CYS A 1 83 ? 13.638 -14.745 5.408 1.00 58.94 83 CYS A N 1
ATOM 665 C CA . CYS A 1 83 ? 12.694 -14.661 6.518 1.00 58.94 83 CYS A CA 1
ATOM 666 C C . CYS A 1 83 ? 12.819 -13.312 7.240 1.00 58.94 83 CYS A C 1
ATOM 668 O O . CYS A 1 83 ? 11.826 -12.622 7.408 1.00 58.94 83 CYS A O 1
ATOM 670 N N . LEU A 1 84 ? 14.041 -12.867 7.556 1.00 59.53 84 LEU A N 1
ATOM 671 C CA . LEU A 1 84 ? 14.288 -11.529 8.116 1.00 59.53 84 LEU A CA 1
ATOM 672 C C . LEU A 1 84 ? 13.865 -10.388 7.177 1.00 59.53 84 LEU A C 1
ATOM 674 O O . LEU A 1 84 ? 13.463 -9.328 7.647 1.00 59.53 84 LEU A O 1
ATOM 678 N N . PHE A 1 85 ? 13.966 -10.589 5.862 1.00 60.38 85 PHE A N 1
ATOM 679 C CA . PHE A 1 85 ? 13.560 -9.597 4.868 1.00 60.38 85 PHE A CA 1
ATOM 680 C C . PHE A 1 85 ? 12.032 -9.493 4.733 1.00 60.38 85 PHE A C 1
ATOM 682 O O . PHE A 1 85 ? 11.512 -8.384 4.694 1.00 60.38 85 PHE A O 1
ATOM 689 N N . TYR A 1 86 ? 11.317 -10.623 4.701 1.00 57.78 86 TYR A N 1
ATOM 690 C CA . TYR A 1 86 ? 9.852 -10.666 4.579 1.00 57.78 86 TYR A CA 1
ATOM 691 C C . TYR A 1 86 ? 9.114 -10.436 5.896 1.00 57.78 86 TYR A C 1
ATOM 693 O O . TYR A 1 86 ? 7.990 -9.948 5.877 1.00 57.78 86 TYR A O 1
ATOM 701 N N . ALA A 1 87 ? 9.743 -10.739 7.033 1.00 56.66 87 ALA A N 1
ATOM 702 C CA . ALA A 1 87 ? 9.170 -10.479 8.351 1.00 56.66 87 ALA A CA 1
ATOM 703 C C . ALA A 1 87 ? 9.232 -8.996 8.733 1.00 56.66 87 ALA A C 1
ATOM 705 O O . ALA A 1 87 ? 8.745 -8.625 9.798 1.00 56.66 87 ALA A O 1
ATOM 706 N N . ASN A 1 88 ? 9.853 -8.158 7.900 1.00 63.91 88 ASN A N 1
ATOM 707 C CA . ASN A 1 88 ? 9.936 -6.731 8.125 1.00 63.91 88 ASN A CA 1
ATOM 708 C C . ASN A 1 88 ? 8.652 -6.035 7.633 1.00 63.91 88 ASN A C 1
ATOM 710 O O . ASN A 1 88 ? 8.454 -5.988 6.417 1.00 63.91 88 ASN A O 1
ATOM 714 N N . PRO A 1 89 ? 7.851 -5.429 8.536 1.00 58.81 89 PRO A N 1
ATOM 715 C CA . PRO A 1 89 ? 6.661 -4.645 8.187 1.00 58.81 89 PRO A CA 1
ATOM 716 C C . PRO A 1 89 ? 6.931 -3.576 7.128 1.00 58.81 89 PRO A C 1
ATOM 718 O O . PRO A 1 89 ? 6.094 -3.294 6.289 1.00 58.81 89 PRO A O 1
ATOM 721 N N . CYS A 1 90 ? 8.150 -3.032 7.098 1.00 59.72 90 CYS A N 1
ATOM 722 C CA . CYS A 1 90 ? 8.540 -1.983 6.160 1.00 59.72 90 CYS A CA 1
ATOM 723 C C . CYS A 1 90 ? 9.179 -2.516 4.862 1.00 59.72 90 CYS A C 1
ATOM 725 O O . CYS A 1 90 ? 9.945 -1.793 4.218 1.00 59.72 90 CYS A O 1
ATOM 727 N N . GLY A 1 91 ? 8.948 -3.777 4.484 1.00 66.12 91 GLY A N 1
ATOM 728 C CA . GLY A 1 91 ? 9.624 -4.437 3.360 1.00 66.12 91 GLY A CA 1
ATOM 729 C C . GLY A 1 91 ? 9.508 -3.681 2.028 1.00 66.12 91 GLY A C 1
ATOM 730 O O . GLY A 1 91 ? 10.529 -3.389 1.395 1.00 66.12 91 GLY A O 1
ATOM 731 N N . SER A 1 92 ? 8.292 -3.296 1.622 1.00 69.12 92 SER A N 1
ATOM 732 C CA . SER A 1 92 ? 8.070 -2.487 0.409 1.00 69.12 92 SER A CA 1
ATOM 733 C C . SER A 1 92 ? 8.651 -1.084 0.546 1.00 69.12 92 SER A C 1
ATOM 735 O O . SER A 1 92 ? 9.332 -0.603 -0.362 1.00 69.12 92 SER A O 1
ATOM 737 N N . GLY A 1 93 ? 8.453 -0.431 1.696 1.00 73.56 93 GLY A N 1
ATOM 738 C CA . GLY A 1 93 ? 8.990 0.905 1.960 1.00 73.56 93 GLY A CA 1
ATOM 739 C C . GLY A 1 93 ? 10.511 0.969 1.809 1.00 73.56 93 GLY A C 1
ATOM 740 O O . GLY A 1 93 ? 11.035 1.846 1.118 1.00 73.56 93 GLY A O 1
ATOM 741 N N . ILE A 1 94 ? 11.231 -0.010 2.359 1.00 77.44 94 ILE A N 1
ATOM 742 C CA . ILE A 1 94 ? 12.688 -0.121 2.206 1.00 77.44 94 ILE A CA 1
ATOM 743 C C . ILE A 1 94 ? 13.069 -0.362 0.750 1.00 77.44 94 ILE A C 1
ATOM 745 O O . ILE A 1 94 ? 14.045 0.218 0.269 1.00 77.44 94 ILE A O 1
ATOM 749 N N . LEU A 1 95 ? 12.313 -1.190 0.029 1.00 78.31 95 LEU A N 1
ATOM 750 C CA . LEU A 1 95 ? 12.576 -1.467 -1.378 1.00 78.31 95 LEU A CA 1
ATOM 751 C C . LEU A 1 95 ? 12.403 -0.212 -2.245 1.00 78.31 95 LEU A C 1
ATOM 753 O O . LEU A 1 95 ? 13.253 0.059 -3.093 1.00 78.31 95 LEU A O 1
ATOM 757 N N . LYS A 1 96 ? 11.382 0.612 -1.981 1.00 78.44 96 LYS A N 1
ATOM 758 C CA . LYS A 1 96 ? 11.195 1.917 -2.639 1.00 78.44 96 LYS A CA 1
ATOM 759 C C . LYS A 1 96 ? 12.318 2.886 -2.328 1.00 78.44 96 LYS A C 1
ATOM 761 O O . LYS A 1 96 ? 12.833 3.517 -3.244 1.00 78.44 96 LYS A O 1
ATOM 766 N N . VAL A 1 97 ? 12.716 2.999 -1.061 1.00 83.69 97 VAL A N 1
ATOM 767 C CA . VAL A 1 97 ? 13.834 3.865 -0.663 1.00 83.69 97 VAL A CA 1
ATOM 768 C C . VAL A 1 97 ? 15.123 3.391 -1.329 1.00 83.69 97 VAL A C 1
ATOM 770 O O . VAL A 1 97 ? 15.872 4.203 -1.860 1.00 83.69 97 VAL A O 1
ATOM 773 N N . LYS A 1 98 ? 15.361 2.079 -1.394 1.00 85.81 98 LYS A N 1
ATOM 774 C CA . LYS A 1 98 ? 16.506 1.502 -2.106 1.00 85.81 98 LYS A CA 1
ATOM 775 C C . LYS A 1 98 ? 16.476 1.843 -3.598 1.00 85.81 98 LYS A C 1
ATOM 777 O O . LYS A 1 98 ? 17.493 2.285 -4.126 1.00 85.81 98 LYS A O 1
ATOM 782 N N . LEU A 1 99 ? 15.340 1.669 -4.273 1.00 84.50 99 LEU A N 1
ATOM 783 C CA . LEU A 1 99 ? 15.191 1.996 -5.697 1.00 84.50 99 LEU A CA 1
ATOM 784 C C . LEU A 1 99 ? 15.316 3.504 -5.954 1.00 84.50 99 LEU A C 1
ATOM 786 O O . LEU A 1 99 ? 15.958 3.902 -6.924 1.00 84.50 99 LEU A O 1
ATOM 790 N N . LEU A 1 100 ? 14.808 4.343 -5.048 1.00 87.50 100 LEU A N 1
ATOM 791 C CA . LEU A 1 100 ? 15.007 5.790 -5.071 1.00 87.50 100 LEU A CA 1
ATOM 792 C C . LEU A 1 100 ? 16.490 6.150 -4.934 1.00 87.50 100 LEU A C 1
ATOM 794 O O . LEU A 1 100 ? 17.004 6.913 -5.744 1.00 87.50 100 LEU A O 1
ATOM 798 N N . LEU A 1 101 ? 17.199 5.573 -3.961 1.00 87.12 101 LEU A N 1
ATOM 799 C CA . LEU A 1 101 ? 18.634 5.804 -3.765 1.00 87.12 101 LEU A CA 1
ATOM 800 C C . LEU A 1 101 ? 19.454 5.366 -4.980 1.00 87.12 101 LEU A C 1
ATOM 802 O O . LEU A 1 101 ? 20.412 6.042 -5.345 1.00 87.12 101 LEU A O 1
ATOM 806 N N . VAL A 1 102 ? 19.073 4.269 -5.638 1.00 87.19 102 VAL A N 1
ATOM 807 C CA . VAL A 1 102 ? 19.695 3.841 -6.899 1.00 87.19 102 VAL A CA 1
ATOM 808 C C . VAL A 1 102 ? 19.436 4.852 -8.018 1.00 87.19 102 VAL A C 1
ATOM 810 O O . VAL A 1 102 ? 20.367 5.175 -8.757 1.00 87.19 102 VAL A O 1
ATOM 813 N N . CYS A 1 103 ? 18.216 5.389 -8.124 1.00 85.69 103 CYS A N 1
ATOM 814 C CA . CYS A 1 103 ? 17.903 6.432 -9.103 1.00 85.69 103 CYS A CA 1
ATOM 815 C C . CYS A 1 103 ? 18.687 7.725 -8.829 1.00 85.69 103 CYS A C 1
ATOM 817 O O . CYS A 1 103 ? 19.210 8.325 -9.759 1.00 85.69 103 CYS A O 1
ATOM 819 N N . LEU A 1 104 ? 18.814 8.129 -7.561 1.00 88.75 104 LEU A N 1
ATOM 820 C CA . LEU A 1 104 ? 19.570 9.317 -7.148 1.00 88.75 104 LEU A CA 1
ATOM 821 C C . LEU A 1 104 ? 21.080 9.145 -7.340 1.00 88.75 104 LEU A C 1
ATOM 823 O O . LEU A 1 104 ? 21.765 10.087 -7.721 1.00 88.75 104 LEU A O 1
ATOM 827 N N . ARG A 1 105 ? 21.614 7.942 -7.108 1.00 90.62 105 ARG A N 1
ATOM 828 C CA . ARG A 1 105 ? 23.035 7.648 -7.330 1.00 90.62 105 ARG A CA 1
ATOM 829 C C . ARG A 1 105 ? 23.420 7.746 -8.805 1.00 90.62 105 ARG A C 1
ATOM 831 O O . ARG A 1 105 ? 24.530 8.167 -9.102 1.00 90.62 105 ARG A O 1
ATOM 838 N N . ASN A 1 106 ? 22.517 7.359 -9.701 1.00 88.25 106 ASN A N 1
ATOM 839 C CA . ASN A 1 106 ? 22.720 7.404 -11.150 1.00 88.25 106 ASN A CA 1
ATOM 840 C C . ASN A 1 106 ? 21.926 8.556 -11.789 1.00 88.25 106 ASN A C 1
ATOM 842 O O . ASN A 1 106 ? 21.440 8.422 -12.911 1.00 88.25 106 ASN A O 1
ATOM 846 N N . TYR A 1 107 ? 21.753 9.667 -11.062 1.00 87.81 107 TYR A N 1
ATOM 847 C CA . TYR A 1 107 ? 20.834 10.745 -11.431 1.00 87.81 107 TYR A CA 1
ATOM 848 C C . TYR A 1 107 ? 21.063 11.271 -12.851 1.00 87.81 107 TYR A C 1
ATOM 850 O O . TYR A 1 107 ? 20.101 11.388 -13.602 1.00 87.81 107 TYR A O 1
ATOM 858 N N . ASP A 1 108 ? 22.314 11.521 -13.244 1.00 88.00 108 ASP A N 1
ATOM 859 C CA . ASP A 1 108 ? 22.636 12.084 -14.562 1.00 88.00 108 ASP A CA 1
ATOM 860 C C . ASP A 1 108 ? 22.175 11.172 -15.713 1.00 88.00 108 ASP A C 1
ATOM 862 O O . ASP A 1 108 ? 21.608 11.633 -16.706 1.00 88.00 108 ASP A O 1
ATOM 866 N N . GLU A 1 109 ? 22.344 9.857 -15.557 1.00 87.88 109 GLU A N 1
ATOM 867 C CA . GLU A 1 109 ? 21.927 8.866 -16.551 1.00 87.88 109 GLU A CA 1
ATOM 868 C C . GLU A 1 109 ? 20.412 8.620 -16.521 1.00 87.88 109 GLU A C 1
ATOM 870 O O . GLU A 1 109 ? 19.782 8.502 -17.575 1.00 87.88 109 GLU A O 1
ATOM 875 N N . VAL A 1 110 ? 19.800 8.609 -15.334 1.00 87.06 110 VAL A N 1
ATOM 876 C CA . VAL A 1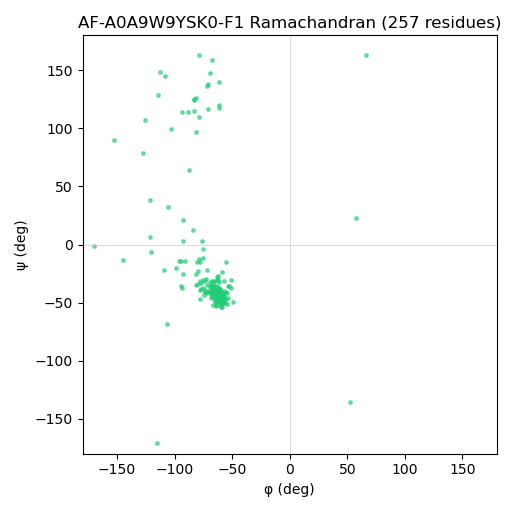 110 ? 18.342 8.466 -15.149 1.00 87.06 110 VAL A CA 1
ATOM 877 C C . VAL A 1 110 ? 17.582 9.684 -15.679 1.00 87.06 110 VAL A C 1
ATOM 879 O O . VAL A 1 110 ? 16.484 9.547 -16.225 1.00 87.06 110 VAL A O 1
ATOM 882 N N . TRP A 1 111 ? 18.158 10.877 -15.535 1.00 87.06 111 TRP A N 1
ATOM 883 C CA . TRP A 1 111 ? 17.590 12.129 -16.027 1.00 87.06 111 TRP A CA 1
ATOM 884 C C . TRP A 1 111 ? 17.778 12.312 -17.539 1.00 87.06 111 TRP A C 1
ATOM 886 O O . TRP A 1 111 ? 17.094 13.136 -18.152 1.00 87.06 111 TRP A O 1
ATOM 896 N N . SER A 1 112 ? 18.665 11.532 -18.161 1.00 88.00 112 SER A N 1
ATOM 897 C CA . SER A 1 112 ? 18.867 11.531 -19.609 1.00 88.00 112 SER A CA 1
ATOM 898 C C . SER A 1 112 ? 17.656 10.968 -20.372 1.00 88.00 112 SER A C 1
ATOM 900 O O . SER A 1 112 ? 16.863 10.186 -19.847 1.00 88.00 112 SER A O 1
ATOM 902 N N . TYR A 1 113 ? 17.535 11.314 -21.658 1.00 81.00 113 TYR A N 1
ATOM 903 C CA . TYR A 1 113 ? 16.471 10.787 -22.527 1.00 81.00 113 TYR A CA 1
ATOM 904 C C . TYR A 1 113 ? 16.557 9.262 -22.733 1.00 81.00 113 TYR A C 1
ATOM 906 O O . TYR A 1 113 ? 15.545 8.606 -22.964 1.00 81.00 113 TYR A O 1
ATOM 914 N N . GLN A 1 114 ? 17.763 8.691 -22.650 1.00 81.62 114 GLN A N 1
ATOM 915 C CA . GLN A 1 114 ? 18.013 7.260 -22.860 1.00 81.62 114 GLN A CA 1
ATOM 916 C C . GLN A 1 114 ? 17.665 6.410 -21.624 1.00 81.62 114 GLN A C 1
ATOM 918 O O . GLN A 1 114 ? 17.401 5.209 -21.763 1.00 81.62 114 GLN A O 1
ATOM 923 N N . GLY A 1 115 ? 17.659 7.029 -20.436 1.00 83.44 115 GLY A N 1
ATOM 924 C CA . GLY A 1 115 ? 17.522 6.361 -19.143 1.00 83.44 115 GLY A CA 1
ATOM 925 C C . GLY A 1 115 ? 18.712 5.458 -18.794 1.00 83.44 115 GLY A C 1
ATOM 926 O O . GLY A 1 115 ? 19.491 5.046 -19.655 1.00 83.44 115 GLY A O 1
ATOM 927 N N . TRP A 1 116 ? 18.825 5.110 -17.516 1.00 87.81 116 TRP A N 1
ATOM 928 C CA . TRP A 1 116 ? 19.860 4.220 -16.996 1.00 87.81 116 TRP A CA 1
ATOM 929 C C . TRP A 1 116 ? 19.486 2.749 -17.217 1.00 87.81 116 TRP A C 1
ATOM 931 O O . TRP A 1 116 ? 18.399 2.319 -16.823 1.00 87.81 116 TRP A O 1
ATOM 941 N N . LEU A 1 117 ? 20.367 1.964 -17.842 1.00 86.44 117 LEU A N 1
ATOM 942 C CA . LEU A 1 117 ? 20.134 0.539 -18.092 1.00 86.44 117 LEU A CA 1
ATOM 943 C C . LEU A 1 117 ? 20.490 -0.298 -16.855 1.00 86.44 117 LEU A C 1
ATOM 945 O O . LEU A 1 117 ? 21.619 -0.276 -16.377 1.00 86.44 117 LEU A O 1
ATOM 949 N N . VAL A 1 118 ? 19.536 -1.094 -16.370 1.00 85.62 118 VAL A N 1
ATOM 950 C CA . VAL A 1 118 ? 19.744 -1.999 -15.233 1.00 85.62 118 VAL A CA 1
ATOM 951 C C . VAL A 1 118 ? 20.436 -3.278 -15.714 1.00 85.62 118 VAL A C 1
ATOM 953 O O . VAL A 1 118 ? 19.790 -4.221 -16.197 1.00 85.62 118 VAL A O 1
ATOM 956 N N . GLU A 1 119 ? 21.758 -3.309 -15.567 1.00 82.75 119 GLU A N 1
ATOM 957 C CA . GLU A 1 119 ? 22.589 -4.477 -15.893 1.00 82.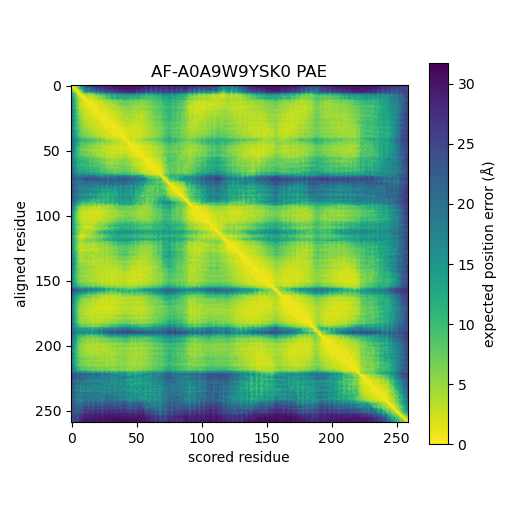75 119 GLU A CA 1
ATOM 958 C C . GLU A 1 119 ? 22.556 -5.553 -14.797 1.00 82.75 119 GLU A C 1
ATOM 960 O O . GLU A 1 119 ? 22.568 -6.745 -15.100 1.00 82.75 119 GLU A O 1
ATOM 965 N N . ASP A 1 120 ? 22.447 -5.150 -13.527 1.00 84.31 120 ASP A N 1
ATOM 966 C CA . ASP A 1 120 ? 22.422 -6.069 -12.385 1.00 84.31 120 ASP A CA 1
ATOM 967 C C . ASP A 1 120 ? 21.104 -6.870 -12.329 1.00 84.31 120 ASP A C 1
ATOM 969 O O . ASP A 1 120 ? 20.017 -6.321 -12.116 1.00 84.31 120 ASP A O 1
ATOM 973 N N . GLU A 1 121 ? 21.198 -8.197 -12.476 1.00 76.62 121 GLU A N 1
ATOM 974 C CA . GLU A 1 121 ? 20.044 -9.101 -12.411 1.00 76.62 121 GLU A CA 1
ATOM 975 C C . GLU A 1 121 ? 19.372 -9.085 -11.031 1.00 76.62 121 GLU A C 1
ATOM 977 O O . GLU A 1 121 ? 18.151 -9.231 -10.941 1.00 76.62 121 GLU A O 1
ATOM 982 N N . LYS A 1 122 ? 20.123 -8.842 -9.949 1.00 74.75 122 LYS A N 1
ATOM 983 C CA . LYS A 1 122 ? 19.552 -8.732 -8.602 1.00 74.75 122 LYS A CA 1
ATOM 984 C C . LYS A 1 122 ? 18.671 -7.493 -8.483 1.00 74.75 122 LYS A C 1
ATOM 986 O O . LYS A 1 122 ? 17.547 -7.578 -7.998 1.00 74.75 122 LYS A O 1
ATOM 991 N N . LEU A 1 123 ? 19.139 -6.359 -8.996 1.00 78.62 123 LEU A N 1
ATOM 992 C CA . LEU A 1 123 ? 18.357 -5.124 -9.027 1.00 78.62 123 LEU A CA 1
ATOM 993 C C . LEU A 1 123 ? 17.127 -5.250 -9.942 1.00 78.62 123 LEU A C 1
ATOM 995 O O . LEU A 1 123 ? 16.063 -4.702 -9.655 1.00 78.62 123 LEU A O 1
ATOM 999 N N . ARG A 1 124 ? 17.240 -6.034 -11.018 1.00 78.62 124 ARG A N 1
ATOM 1000 C CA . ARG A 1 124 ? 16.115 -6.379 -11.893 1.00 78.62 124 ARG A CA 1
ATOM 1001 C C . ARG A 1 124 ? 15.055 -7.214 -11.173 1.00 78.62 124 ARG A C 1
ATOM 1003 O O . ARG A 1 124 ? 13.858 -6.998 -11.370 1.00 78.62 124 ARG A O 1
ATOM 1010 N N . GLN A 1 125 ? 15.478 -8.172 -10.350 1.00 71.94 125 GLN A N 1
ATOM 1011 C CA . GLN A 1 125 ? 14.581 -8.941 -9.486 1.00 71.94 125 GLN A CA 1
ATOM 1012 C C . GLN A 1 125 ? 13.907 -8.044 -8.447 1.00 71.94 125 GLN A C 1
ATOM 1014 O O . GLN A 1 125 ? 12.689 -8.115 -8.324 1.00 71.94 125 GLN A O 1
ATOM 1019 N N . ASP A 1 126 ? 14.662 -7.159 -7.796 1.00 76.75 126 ASP A N 1
ATOM 1020 C CA . ASP A 1 126 ? 14.144 -6.183 -6.831 1.00 76.75 126 ASP A CA 1
ATOM 1021 C C . ASP A 1 126 ? 13.066 -5.278 -7.456 1.00 76.75 126 ASP A C 1
ATOM 1023 O O . ASP A 1 126 ? 11.991 -5.108 -6.885 1.00 76.75 126 ASP A O 1
ATOM 1027 N N . TYR A 1 127 ? 13.294 -4.764 -8.670 1.00 77.56 127 TYR A N 1
ATOM 1028 C CA . TYR A 1 127 ? 12.313 -3.950 -9.400 1.00 77.56 127 TYR A CA 1
ATOM 1029 C C . TYR A 1 127 ? 11.027 -4.727 -9.737 1.00 77.56 127 TYR A C 1
ATOM 1031 O O . TYR A 1 127 ? 9.923 -4.188 -9.663 1.00 77.56 127 TYR A O 1
ATOM 1039 N N . ARG A 1 128 ? 11.139 -6.007 -10.120 1.00 75.94 128 ARG A N 1
ATOM 1040 C CA . ARG A 1 128 ? 9.963 -6.856 -10.399 1.00 75.94 128 ARG A CA 1
ATOM 1041 C C . ARG A 1 128 ? 9.204 -7.212 -9.125 1.00 75.94 128 ARG A C 1
ATOM 1043 O O . ARG A 1 128 ? 7.975 -7.221 -9.140 1.00 75.94 128 ARG A O 1
ATOM 1050 N N . ALA A 1 129 ? 9.935 -7.508 -8.055 1.00 72.81 129 ALA A N 1
ATOM 1051 C CA . ALA A 1 129 ? 9.377 -7.823 -6.752 1.00 72.81 129 ALA A CA 1
ATOM 1052 C C . ALA A 1 129 ? 8.598 -6.624 -6.196 1.00 72.81 129 ALA A C 1
ATOM 1054 O O . ALA A 1 129 ? 7.474 -6.811 -5.739 1.00 72.81 129 ALA A O 1
ATOM 1055 N N . GLU A 1 130 ? 9.133 -5.402 -6.322 1.00 78.00 130 GLU A N 1
ATOM 1056 C CA . GLU A 1 130 ? 8.494 -4.171 -5.832 1.00 78.00 130 GLU A CA 1
ATOM 1057 C C . GLU A 1 130 ? 7.036 -4.055 -6.261 1.00 78.00 130 GLU A C 1
ATOM 1059 O O . GLU A 1 130 ? 6.176 -3.874 -5.408 1.00 78.00 130 GLU A O 1
ATOM 1064 N N . LYS A 1 131 ? 6.734 -4.253 -7.547 1.00 74.44 131 LYS A N 1
ATOM 1065 C CA . LYS A 1 131 ? 5.363 -4.125 -8.067 1.00 74.44 131 LYS A CA 1
ATOM 1066 C C . LYS A 1 131 ? 4.366 -5.049 -7.364 1.00 74.44 131 LYS A C 1
ATOM 1068 O O . LYS A 1 131 ? 3.245 -4.640 -7.079 1.00 74.44 131 LYS A O 1
ATOM 1073 N N . VAL A 1 132 ? 4.764 -6.297 -7.117 1.00 72.75 132 VAL A N 1
ATOM 1074 C CA . VAL A 1 132 ? 3.890 -7.311 -6.510 1.00 72.75 132 VAL A CA 1
ATOM 1075 C C . VAL A 1 132 ? 3.787 -7.095 -5.006 1.00 72.75 132 VAL A C 1
ATOM 1077 O O . VAL A 1 132 ? 2.676 -7.076 -4.484 1.00 72.75 132 VAL A O 1
ATOM 1080 N N . TYR A 1 133 ? 4.917 -6.888 -4.323 1.00 74.12 133 TYR A N 1
ATOM 1081 C CA . TYR A 1 133 ? 4.928 -6.633 -2.879 1.00 74.12 133 TYR A CA 1
ATOM 1082 C C . TYR A 1 133 ? 4.093 -5.417 -2.527 1.00 74.12 133 TYR A C 1
ATOM 1084 O O . TYR A 1 133 ? 3.267 -5.478 -1.628 1.00 74.12 133 TYR A O 1
ATOM 1092 N N . HIS A 1 134 ? 4.249 -4.346 -3.291 1.00 75.81 134 HIS A N 1
ATOM 1093 C CA . HIS A 1 134 ? 3.560 -3.098 -3.038 1.00 75.81 134 HIS A CA 1
ATOM 1094 C C . HIS A 1 134 ? 2.045 -3.197 -3.282 1.00 75.81 134 HIS A C 1
ATOM 1096 O O . HIS A 1 134 ? 1.266 -2.628 -2.525 1.00 75.81 134 HIS A O 1
ATOM 1102 N N . TYR A 1 135 ? 1.614 -3.966 -4.286 1.00 78.38 135 TYR A N 1
ATOM 1103 C CA . TYR A 1 135 ? 0.195 -4.271 -4.487 1.00 78.38 135 TYR A CA 1
ATOM 1104 C C . TYR A 1 135 ? -0.388 -5.087 -3.325 1.00 78.38 135 TYR A C 1
ATOM 1106 O O . TYR A 1 135 ? -1.475 -4.785 -2.839 1.00 78.38 135 TYR A O 1
ATOM 1114 N N . VAL A 1 136 ? 0.339 -6.109 -2.865 1.00 75.50 136 VAL A N 1
ATOM 1115 C CA . VAL A 1 136 ? -0.104 -6.960 -1.752 1.00 75.50 136 VAL A CA 1
ATOM 1116 C C . VAL A 1 136 ? -0.159 -6.177 -0.441 1.00 75.50 136 VAL A C 1
ATOM 1118 O O . VAL A 1 136 ? -1.152 -6.282 0.269 1.00 75.50 136 VAL A O 1
ATOM 1121 N N . GLU A 1 137 ? 0.860 -5.372 -0.144 1.00 78.81 137 GLU A N 1
ATOM 1122 C CA . GLU A 1 137 ? 0.898 -4.487 1.027 1.00 78.81 137 GLU A CA 1
ATOM 1123 C C . GLU A 1 137 ? -0.275 -3.503 1.006 1.00 78.81 137 GLU A C 1
ATOM 1125 O O . GLU A 1 137 ? -1.046 -3.447 1.958 1.00 78.81 137 GLU A O 1
ATOM 1130 N N . GLY A 1 138 ? -0.521 -2.846 -0.135 1.00 81.50 138 GLY A N 1
ATOM 1131 C CA . GLY A 1 138 ? -1.675 -1.963 -0.290 1.00 81.50 138 GLY A CA 1
ATOM 1132 C C . GLY A 1 138 ? -3.010 -2.652 0.029 1.00 81.50 138 GLY A C 1
ATOM 1133 O O . GLY A 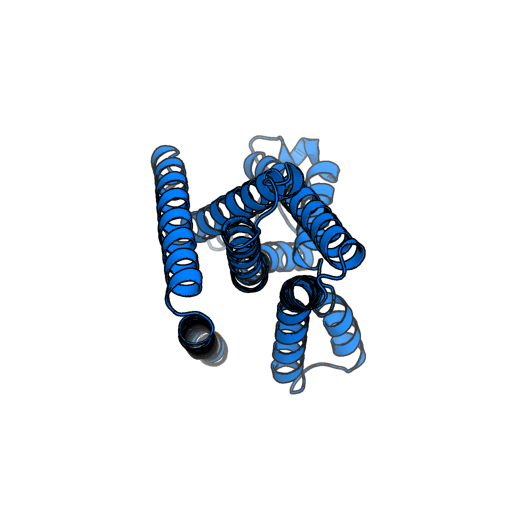1 138 ? -3.870 -2.078 0.691 1.00 81.50 138 GLY A O 1
ATOM 1134 N N . LEU A 1 139 ? -3.200 -3.903 -0.393 1.00 80.88 139 LEU A N 1
ATOM 1135 C CA . LEU A 1 139 ? -4.447 -4.626 -0.128 1.00 80.88 139 LEU A CA 1
ATOM 1136 C C . LEU A 1 139 ? -4.560 -5.182 1.292 1.00 80.88 139 LEU A C 1
ATOM 1138 O O . LEU A 1 139 ? -5.657 -5.189 1.842 1.00 80.88 139 LEU A O 1
ATOM 1142 N N . LEU A 1 140 ? -3.473 -5.696 1.865 1.00 79.25 140 LEU A N 1
ATOM 1143 C CA . LEU A 1 140 ? -3.521 -6.423 3.136 1.00 79.25 140 LEU A CA 1
ATOM 1144 C C . LEU A 1 140 ? -3.283 -5.532 4.359 1.00 79.25 140 LEU A C 1
ATOM 1146 O O . LEU A 1 140 ? -3.750 -5.878 5.442 1.00 79.25 140 LEU A O 1
ATOM 1150 N N . GLU A 1 141 ? -2.582 -4.413 4.193 1.00 83.06 141 GLU A N 1
ATOM 1151 C CA . GLU A 1 141 ? -2.275 -3.450 5.254 1.00 83.06 141 GLU A CA 1
ATOM 1152 C C . GLU A 1 141 ? -3.118 -2.185 5.068 1.00 83.06 141 GLU A C 1
ATOM 1154 O O . GLU A 1 141 ? -4.077 -1.949 5.808 1.00 83.06 141 GLU A O 1
ATOM 1159 N N . ASN A 1 142 ? -2.844 -1.424 4.006 1.00 87.25 142 ASN A N 1
ATOM 1160 C CA . ASN A 1 142 ? -3.381 -0.074 3.827 1.00 87.25 142 ASN A CA 1
ATOM 1161 C C . ASN A 1 142 ? -4.905 -0.035 3.686 1.00 87.25 142 ASN A C 1
ATOM 1163 O O . ASN A 1 142 ? -5.559 0.842 4.249 1.00 87.25 142 ASN A O 1
ATOM 1167 N N . MET A 1 143 ? -5.500 -0.953 2.921 1.00 88.06 143 MET A N 1
ATOM 1168 C CA . MET A 1 143 ? -6.950 -0.958 2.709 1.00 88.06 143 MET A CA 1
ATOM 1169 C C . MET A 1 143 ? -7.725 -1.274 4.005 1.00 88.06 143 MET A C 1
ATOM 1171 O O . MET A 1 143 ? -8.596 -0.473 4.366 1.00 88.06 143 MET A O 1
ATOM 1175 N N . PRO A 1 144 ? -7.425 -2.359 4.750 1.00 85.38 144 PRO A N 1
ATOM 1176 C CA . PRO A 1 144 ? -8.015 -2.602 6.067 1.00 85.38 144 PRO A CA 1
ATOM 1177 C C . PRO A 1 144 ? -7.774 -1.466 7.060 1.00 85.38 144 PRO A C 1
ATOM 1179 O O . PRO A 1 144 ? -8.688 -1.091 7.797 1.00 85.38 144 PRO A O 1
ATOM 1182 N N . GLN A 1 145 ? -6.577 -0.880 7.051 1.00 87.12 145 GLN A N 1
ATOM 1183 C CA . GLN A 1 145 ? -6.208 0.217 7.940 1.00 87.12 145 GLN A CA 1
ATOM 1184 C C . GLN A 1 145 ? -6.994 1.498 7.647 1.00 87.12 145 GLN A C 1
ATOM 1186 O O . GLN A 1 145 ? -7.539 2.103 8.571 1.00 87.12 145 GLN A O 1
ATOM 1191 N N . MET A 1 146 ? -7.174 1.852 6.372 1.00 90.69 146 MET A N 1
ATOM 1192 C CA . MET A 1 146 ? -8.042 2.956 5.952 1.00 90.69 146 MET A CA 1
ATOM 1193 C C . MET A 1 146 ? -9.497 2.715 6.380 1.00 90.69 146 MET A C 1
ATOM 1195 O O . MET A 1 146 ? -10.134 3.610 6.934 1.00 90.69 146 MET A O 1
ATOM 1199 N N . ILE A 1 147 ? -10.029 1.504 6.167 1.00 89.56 147 ILE A N 1
ATOM 1200 C CA . ILE A 1 147 ? -11.395 1.138 6.583 1.00 89.56 147 ILE A CA 1
ATOM 1201 C C . ILE A 1 147 ? -11.553 1.275 8.100 1.00 89.56 147 ILE A C 1
ATOM 1203 O O . ILE A 1 147 ? -12.541 1.848 8.562 1.00 89.56 147 ILE A O 1
ATOM 1207 N N . LEU A 1 148 ? -10.582 0.781 8.873 1.00 87.44 148 LEU A N 1
ATOM 1208 C CA . LEU A 1 148 ? -10.577 0.884 10.329 1.00 87.44 148 LEU A CA 1
ATOM 1209 C C . LEU A 1 148 ? -10.559 2.346 10.783 1.00 87.44 148 LEU A C 1
ATOM 1211 O O . LEU A 1 148 ? -11.346 2.718 11.649 1.00 87.44 148 LEU A O 1
ATOM 1215 N N . GLN A 1 149 ? -9.695 3.175 10.196 1.00 89.06 149 GLN A N 1
ATOM 1216 C CA . GLN A 1 149 ? -9.582 4.591 10.546 1.00 89.06 149 GLN A CA 1
ATOM 1217 C C . GLN A 1 149 ? -10.885 5.344 10.255 1.00 89.06 149 GLN A C 1
ATOM 1219 O O . GLN A 1 149 ? -11.389 6.028 11.145 1.00 89.06 149 GLN A O 1
ATOM 1224 N N . ILE A 1 150 ? -11.483 5.159 9.071 1.00 90.38 150 ILE A N 1
ATOM 1225 C CA . ILE A 1 150 ? -12.782 5.766 8.734 1.00 90.38 150 ILE A CA 1
ATOM 1226 C C . ILE A 1 150 ? -13.864 5.269 9.702 1.00 90.38 150 ILE A C 1
ATOM 1228 O O . ILE A 1 150 ? -14.648 6.069 10.204 1.00 90.38 150 ILE A O 1
ATOM 1232 N N . TYR A 1 151 ? -13.899 3.968 10.004 1.00 88.38 151 TYR A N 1
ATOM 1233 C CA . TYR A 1 151 ? -14.863 3.402 10.945 1.00 88.38 151 TYR A CA 1
ATOM 1234 C C . TYR A 1 151 ? -14.743 4.034 12.336 1.00 88.38 151 TYR A C 1
ATOM 1236 O O . TYR A 1 151 ? -15.742 4.532 12.849 1.00 88.38 151 TYR A O 1
ATOM 1244 N N . VAL A 1 152 ? -13.538 4.081 12.917 1.00 86.75 152 VAL A N 1
ATOM 1245 C CA . VAL A 1 152 ? -13.298 4.706 14.231 1.00 86.75 152 VAL A CA 1
ATOM 1246 C C . VAL A 1 152 ? -13.693 6.182 14.208 1.00 86.75 152 VAL A C 1
ATOM 1248 O O . VAL A 1 152 ? -14.352 6.643 15.134 1.00 86.75 152 VAL A O 1
ATOM 1251 N N . THR A 1 153 ? -13.385 6.902 13.125 1.00 88.25 153 THR A N 1
ATOM 1252 C CA . THR A 1 153 ? -13.797 8.304 12.957 1.00 88.25 153 THR A CA 1
ATOM 1253 C C . THR A 1 153 ? -15.318 8.490 12.917 1.00 88.25 153 THR A C 1
ATOM 1255 O O . THR A 1 153 ? -15.807 9.526 13.354 1.00 88.25 153 THR A O 1
ATOM 1258 N N . VAL A 1 154 ? -16.077 7.510 12.419 1.00 87.81 154 VAL A N 1
ATOM 1259 C CA . VAL A 1 154 ? -17.549 7.574 12.362 1.00 87.81 154 VAL A CA 1
ATOM 1260 C C . VAL A 1 154 ? -18.203 7.201 13.694 1.00 87.81 154 VAL A C 1
ATOM 1262 O O . VAL A 1 154 ? -19.252 7.750 14.018 1.00 87.81 154 VAL A O 1
ATOM 1265 N N . ILE A 1 155 ? -17.630 6.256 14.446 1.00 86.69 155 ILE A N 1
ATOM 1266 C CA . ILE A 1 155 ? -18.227 5.771 15.703 1.00 86.69 155 ILE A CA 1
ATOM 1267 C C . ILE A 1 155 ? -17.770 6.530 16.951 1.00 86.69 155 ILE A C 1
ATOM 1269 O O . ILE A 1 155 ? -18.355 6.331 18.012 1.00 86.69 155 ILE A O 1
ATOM 1273 N N . GLN A 1 156 ? -16.702 7.324 16.864 1.00 84.19 156 GLN A N 1
ATOM 1274 C CA . GLN A 1 156 ? -16.233 8.122 17.993 1.00 84.19 156 GLN A CA 1
ATOM 1275 C C . GLN A 1 156 ? -17.200 9.284 18.260 1.00 84.19 156 GLN A C 1
ATOM 1277 O O . GLN A 1 156 ? -17.632 9.964 17.332 1.00 84.19 156 GLN A O 1
ATOM 1282 N N . ASP A 1 157 ? -17.507 9.525 19.535 1.00 74.75 157 ASP A N 1
ATOM 1283 C CA . ASP A 1 157 ? -18.329 10.665 19.965 1.00 74.75 157 ASP A CA 1
ATOM 1284 C C . ASP A 1 157 ? -17.520 11.980 20.035 1.00 74.75 157 ASP A C 1
ATOM 1286 O O . ASP A 1 157 ? -18.090 13.071 20.095 1.00 74.75 157 ASP A O 1
ATOM 1290 N N . ASP A 1 158 ? -16.187 11.879 20.018 1.00 76.31 158 ASP A N 1
ATOM 1291 C CA . ASP A 1 158 ? -15.262 13.011 20.075 1.00 76.31 158 ASP A CA 1
ATOM 1292 C C . ASP A 1 158 ? -15.101 13.719 18.719 1.00 76.31 158 ASP A C 1
ATOM 1294 O O . ASP A 1 158 ? -15.404 13.189 17.646 1.00 76.31 158 ASP A O 1
ATOM 1298 N N . SER A 1 159 ? -14.570 14.944 18.756 1.00 76.75 159 SER A N 1
ATOM 1299 C CA . SER A 1 159 ? -14.246 15.684 17.540 1.00 76.75 159 SER A CA 1
ATOM 1300 C C . SER A 1 159 ? -13.193 14.953 16.702 1.00 76.75 159 SER A C 1
ATOM 1302 O O . SER A 1 159 ? -12.216 14.400 17.208 1.00 76.75 159 SER A O 1
ATOM 1304 N N . ILE A 1 160 ? -13.389 14.972 15.382 1.00 81.00 160 ILE A N 1
ATOM 1305 C CA . ILE A 1 160 ? -12.482 14.326 14.435 1.00 81.00 160 ILE A CA 1
ATOM 1306 C C . ILE A 1 160 ? -11.096 14.970 14.538 1.00 81.00 160 ILE A C 1
ATOM 1308 O O . ILE A 1 160 ? -10.933 16.168 14.288 1.00 81.00 160 ILE A O 1
ATOM 1312 N N . SER A 1 161 ? -10.085 14.167 14.873 1.00 83.38 161 SER A N 1
ATOM 1313 C CA . SER A 1 161 ? -8.708 14.646 14.958 1.00 83.38 161 SER A CA 1
ATOM 1314 C C . SER A 1 161 ? -8.150 14.935 13.564 1.00 83.38 161 SER A C 1
ATOM 1316 O O . SER A 1 161 ? -8.302 14.140 12.634 1.00 83.38 161 SER A O 1
ATOM 1318 N N . ALA A 1 162 ? -7.423 16.045 13.422 1.00 86.44 162 ALA A N 1
ATOM 1319 C CA . ALA A 1 162 ? -6.745 16.394 12.173 1.00 86.44 162 ALA A CA 1
ATOM 1320 C C . ALA A 1 162 ? -5.772 15.293 11.707 1.00 86.44 162 ALA A C 1
ATOM 1322 O O . ALA A 1 162 ? -5.609 15.082 10.506 1.00 86.44 162 ALA A O 1
ATOM 1323 N N . ILE A 1 163 ? -5.172 14.555 12.651 1.00 84.81 163 ILE A N 1
ATOM 1324 C CA . ILE A 1 163 ? -4.257 13.442 12.361 1.00 84.81 163 ILE A CA 1
ATOM 1325 C C . ILE A 1 163 ? -5.005 12.280 11.696 1.00 84.81 163 ILE A C 1
ATOM 1327 O O . ILE A 1 163 ? -4.486 11.697 10.750 1.00 84.81 163 ILE A O 1
ATOM 1331 N N . GLN A 1 164 ? -6.236 11.980 12.130 1.00 87.25 164 GLN A N 1
ATOM 1332 C CA . GLN A 1 164 ? -7.058 10.926 11.522 1.00 87.25 164 GLN A CA 1
ATOM 1333 C C . GLN A 1 164 ? -7.424 11.279 10.076 1.00 87.25 164 GLN A C 1
ATOM 1335 O O . GLN A 1 164 ? -7.261 10.452 9.184 1.00 87.25 164 GLN A O 1
ATOM 1340 N N . ILE A 1 165 ? -7.844 12.525 9.819 1.00 89.44 165 ILE A N 1
ATOM 1341 C CA . ILE A 1 165 ? -8.169 12.996 8.460 1.00 89.44 165 ILE A CA 1
ATOM 1342 C C . ILE A 1 165 ? -6.938 12.925 7.556 1.00 89.44 165 ILE A C 1
ATOM 1344 O O . ILE A 1 165 ? -7.026 12.463 6.415 1.00 89.44 165 ILE A O 1
ATOM 1348 N N . PHE A 1 166 ? -5.792 13.386 8.059 1.00 90.50 166 PHE A N 1
ATOM 1349 C CA . PHE A 1 166 ? -4.546 13.362 7.308 1.00 90.50 166 PHE A CA 1
ATOM 1350 C C . PHE A 1 166 ? -4.114 11.927 6.986 1.00 90.50 166 PHE A C 1
ATOM 1352 O O . PHE A 1 166 ? -3.818 11.644 5.829 1.00 90.50 166 PHE A O 1
ATOM 1359 N N . SER A 1 167 ? -4.173 11.017 7.961 1.00 90.75 167 SER A N 1
ATOM 1360 C CA . SER A 1 167 ? -3.866 9.596 7.765 1.00 90.75 167 SER A CA 1
ATOM 1361 C C . SER A 1 167 ? -4.765 8.956 6.713 1.00 90.75 167 SER A C 1
ATOM 1363 O O . SER A 1 167 ? -4.262 8.467 5.710 1.00 90.75 167 SER A O 1
ATOM 1365 N N . ILE A 1 168 ? -6.092 9.074 6.857 1.00 91.56 168 ILE A N 1
ATOM 1366 C CA . ILE A 1 168 ? -7.057 8.537 5.882 1.00 91.56 168 ILE A CA 1
ATOM 1367 C C . ILE A 1 168 ? -6.754 9.069 4.476 1.00 91.56 168 ILE A C 1
ATOM 1369 O O . ILE A 1 168 ? -6.798 8.317 3.503 1.00 91.56 168 ILE A O 1
ATOM 1373 N N . SER A 1 169 ? -6.416 10.356 4.358 1.00 92.69 169 SER A N 1
ATOM 1374 C CA . SER A 1 169 ? -6.087 10.984 3.074 1.00 92.69 169 SER A CA 1
ATOM 1375 C C . SER A 1 169 ? -4.795 10.430 2.470 1.00 92.69 169 SER A C 1
ATOM 1377 O O . SER A 1 169 ? -4.757 10.136 1.276 1.00 92.69 169 SER A O 1
ATOM 1379 N N . VAL A 1 170 ? -3.740 10.273 3.273 1.00 90.75 170 VAL A N 1
ATOM 1380 C CA . VAL A 1 170 ? -2.453 9.719 2.828 1.00 90.75 170 VAL A CA 1
ATOM 1381 C C . VAL A 1 170 ? -2.614 8.262 2.410 1.00 90.75 170 VAL A C 1
ATOM 1383 O O . VAL A 1 170 ? -2.217 7.916 1.296 1.00 90.75 170 VAL A O 1
ATOM 1386 N N . THR A 1 171 ? -3.263 7.437 3.232 1.00 91.12 171 THR A N 1
ATOM 1387 C CA . THR A 1 171 ? -3.505 6.024 2.927 1.00 91.12 171 THR A CA 1
ATOM 1388 C C . THR A 1 171 ? -4.372 5.874 1.674 1.00 91.12 171 THR A C 1
ATOM 1390 O O . THR A 1 171 ? -4.065 5.057 0.805 1.00 91.12 171 THR A O 1
ATOM 1393 N N . PHE A 1 172 ? -5.399 6.716 1.503 1.00 93.38 172 PHE A N 1
ATOM 1394 C CA . PHE A 1 172 ? -6.219 6.750 0.288 1.00 93.38 172 PHE A CA 1
ATOM 1395 C C . PHE A 1 172 ? -5.398 7.102 -0.959 1.00 93.38 172 PHE A C 1
ATOM 1397 O O . PHE A 1 172 ? -5.480 6.403 -1.971 1.00 93.38 172 PHE A O 1
ATOM 1404 N N . LEU A 1 173 ? -4.574 8.154 -0.898 1.00 92.50 173 LEU A N 1
ATOM 1405 C CA . LEU A 1 173 ?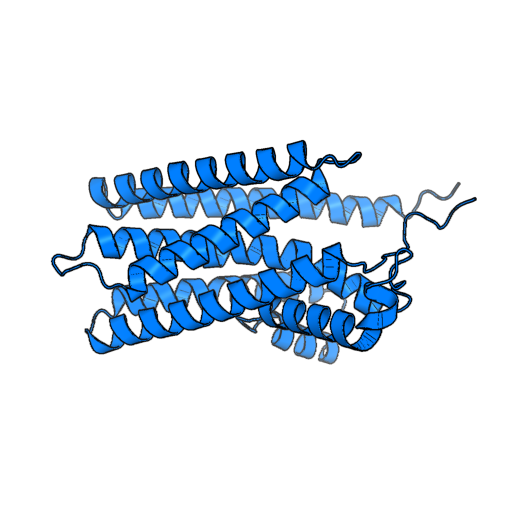 -3.702 8.540 -2.012 1.00 92.50 173 LEU A CA 1
ATOM 1406 C C . LEU A 1 173 ? -2.684 7.443 -2.342 1.00 92.50 173 LEU A C 1
ATOM 1408 O O . LEU A 1 173 ? -2.435 7.186 -3.521 1.00 92.50 173 LEU A O 1
ATOM 1412 N N . ASN A 1 174 ? -2.136 6.771 -1.325 1.00 90.12 174 ASN A N 1
ATOM 1413 C CA . ASN A 1 174 ? -1.222 5.647 -1.499 1.00 90.12 174 ASN A CA 1
ATOM 1414 C C . ASN A 1 174 ? -1.919 4.479 -2.216 1.00 90.12 174 ASN A C 1
ATOM 1416 O O . ASN A 1 174 ? -1.423 4.005 -3.236 1.00 90.12 174 ASN A O 1
ATOM 1420 N N . LEU A 1 175 ? -3.124 4.092 -1.786 1.00 90.38 175 LEU A N 1
ATOM 1421 C CA . LEU A 1 175 ? -3.918 3.041 -2.435 1.00 90.38 175 LEU A CA 1
ATOM 1422 C C . LEU A 1 175 ? -4.247 3.359 -3.900 1.00 90.38 175 LEU A C 1
ATOM 1424 O O . LEU A 1 175 ? -4.045 2.514 -4.774 1.00 90.38 175 LEU A O 1
ATOM 1428 N N . VAL A 1 176 ? -4.713 4.582 -4.186 1.00 92.00 176 VAL A N 1
ATOM 1429 C CA . VAL A 1 176 ? -4.999 5.031 -5.562 1.00 92.00 176 VAL A CA 1
ATOM 1430 C C . VAL A 1 176 ? -3.745 4.945 -6.423 1.00 92.00 176 VAL A C 1
ATOM 1432 O O . VAL A 1 176 ? -3.801 4.462 -7.557 1.00 92.00 176 VAL A O 1
ATOM 1435 N N . TRP A 1 177 ? -2.609 5.392 -5.889 1.00 89.81 177 TRP A N 1
ATOM 1436 C CA . TRP A 1 177 ? -1.329 5.365 -6.584 1.00 89.81 177 TRP A CA 1
ATOM 1437 C C . TRP A 1 177 ? -0.886 3.934 -6.913 1.00 89.81 177 TRP A C 1
ATOM 1439 O O . TRP A 1 177 ? -0.548 3.643 -8.061 1.00 89.81 177 TRP A O 1
ATOM 1449 N N . VAL A 1 178 ? -0.952 3.025 -5.938 1.00 85.62 178 VAL A N 1
ATOM 1450 C CA . VAL A 1 178 ? -0.585 1.607 -6.087 1.00 85.62 178 VAL A CA 1
ATOM 1451 C C . VAL A 1 178 ? -1.416 0.909 -7.146 1.00 85.62 178 VAL A C 1
ATOM 1453 O O . VAL A 1 178 ? -0.863 0.309 -8.071 1.00 85.62 178 VAL A O 1
ATOM 1456 N N . LEU A 1 179 ? -2.740 1.003 -7.024 1.00 85.88 179 LEU A N 1
ATOM 1457 C CA . LEU A 1 179 ? -3.671 0.340 -7.932 1.00 85.88 179 LEU A CA 1
ATOM 1458 C C . LEU A 1 179 ? -3.521 0.877 -9.354 1.00 85.88 179 LEU A C 1
ATOM 1460 O O . LEU A 1 179 ? -3.434 0.094 -10.299 1.00 85.88 179 LEU A O 1
ATOM 1464 N N . THR A 1 180 ? -3.350 2.193 -9.501 1.00 88.25 180 THR A N 1
ATOM 1465 C CA . THR A 1 180 ? -3.095 2.812 -10.806 1.00 88.25 180 THR A CA 1
ATOM 1466 C C . THR A 1 180 ? -1.813 2.285 -11.438 1.00 88.25 180 THR A C 1
ATOM 1468 O O . THR A 1 180 ? -1.823 1.907 -12.607 1.00 88.25 180 THR A O 1
ATOM 1471 N N . LEU A 1 181 ? -0.699 2.251 -10.700 1.00 83.81 181 LEU A N 1
ATOM 1472 C CA . LEU A 1 181 ? 0.577 1.764 -11.232 1.00 83.81 181 LEU A CA 1
ATOM 1473 C C . LEU A 1 181 ? 0.498 0.291 -11.638 1.00 83.81 181 LEU A C 1
ATOM 1475 O O . LEU A 1 181 ? 1.027 -0.092 -12.686 1.00 83.81 181 LEU A O 1
ATOM 1479 N N . PHE A 1 182 ? -0.176 -0.523 -10.827 1.00 81.69 182 PHE A N 1
ATOM 1480 C CA . PHE A 1 182 ? -0.368 -1.938 -11.105 1.00 81.69 182 PHE A CA 1
ATOM 1481 C C . PHE A 1 182 ? -1.202 -2.154 -12.374 1.00 81.69 182 PHE A C 1
ATOM 1483 O O . PHE A 1 182 ? -0.746 -2.843 -13.294 1.00 81.69 182 PHE A O 1
ATOM 1490 N N . GLU A 1 183 ? -2.370 -1.515 -12.473 1.00 80.88 183 GLU A N 1
ATOM 1491 C CA . GLU A 1 183 ? -3.262 -1.617 -13.633 1.00 80.88 183 GLU A CA 1
ATOM 1492 C C . GLU A 1 183 ? -2.617 -1.060 -14.900 1.00 80.88 183 GLU A C 1
ATOM 1494 O O . GLU A 1 183 ? -2.628 -1.714 -15.943 1.00 80.88 183 GLU A O 1
ATOM 1499 N N . TYR A 1 184 ? -1.979 0.105 -14.805 1.00 80.00 184 TYR A N 1
ATOM 1500 C CA . TYR A 1 184 ? -1.282 0.719 -15.927 1.00 80.00 184 TYR A CA 1
ATOM 1501 C C . TYR A 1 184 ? -0.180 -0.194 -16.473 1.00 80.00 184 TYR A C 1
ATOM 1503 O O . TYR A 1 184 ? -0.074 -0.375 -17.683 1.00 80.00 184 TYR A O 1
ATOM 1511 N N . SER A 1 185 ? 0.594 -0.838 -15.592 1.00 74.25 185 SER A N 1
ATOM 1512 C CA . SER A 1 185 ? 1.646 -1.773 -16.006 1.00 74.25 185 SER A CA 1
ATOM 1513 C C . SER A 1 185 ? 1.128 -3.105 -16.563 1.00 74.25 185 SER A C 1
ATOM 1515 O O . SER A 1 185 ? 1.858 -3.773 -17.294 1.00 74.25 185 SER A O 1
ATOM 1517 N N . SER A 1 186 ? -0.107 -3.490 -16.227 1.00 70.75 186 SER A N 1
ATOM 1518 C CA . SER A 1 186 ? -0.699 -4.777 -16.616 1.00 70.75 186 SER A CA 1
ATOM 1519 C C . SER A 1 186 ? -1.530 -4.693 -17.898 1.00 70.75 186 SER A C 1
ATOM 1521 O O . SER A 1 186 ? -1.534 -5.635 -18.688 1.00 70.75 186 SER A O 1
ATOM 1523 N N . PHE A 1 187 ? -2.239 -3.581 -18.115 1.00 62.59 187 PHE A N 1
ATOM 1524 C CA . PHE A 1 187 ? -3.250 -3.468 -19.171 1.00 62.59 187 PHE A CA 1
ATOM 1525 C C . PHE A 1 187 ? -2.849 -2.565 -20.339 1.00 62.59 187 PHE A C 1
ATOM 1527 O O . PHE A 1 187 ? -3.386 -2.722 -21.436 1.00 62.59 187 PHE A O 1
ATOM 1534 N N . VAL A 1 188 ? -1.906 -1.638 -20.152 1.00 62.00 188 VAL A N 1
ATOM 1535 C CA . VAL A 1 188 ? -1.609 -0.614 -21.161 1.00 62.00 188 VAL A CA 1
ATOM 1536 C C . VAL A 1 188 ? -0.330 -0.963 -21.922 1.00 62.00 188 VAL A C 1
ATOM 1538 O O . VAL A 1 188 ? 0.777 -0.717 -21.453 1.00 62.00 188 VAL A O 1
ATOM 1541 N N . LYS A 1 189 ? -0.485 -1.533 -23.125 1.00 58.28 189 LYS A N 1
ATOM 1542 C CA . LYS A 1 189 ? 0.633 -1.789 -24.057 1.00 58.28 189 LYS A CA 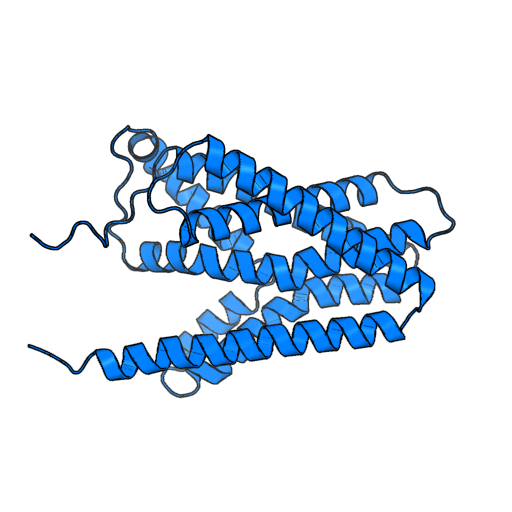1
ATOM 1543 C C . LYS A 1 189 ? 1.089 -0.526 -24.799 1.00 58.28 189 LYS A C 1
ATOM 1545 O O . LYS A 1 189 ? 2.272 -0.392 -25.087 1.00 58.28 189 LYS A O 1
ATOM 1550 N N . GLU A 1 190 ? 0.169 0.406 -25.062 1.00 60.84 190 GLU A N 1
ATOM 1551 C CA . GLU A 1 190 ? 0.446 1.706 -25.686 1.00 60.84 190 GLU A CA 1
ATOM 1552 C C . GLU A 1 190 ? -0.092 2.834 -24.803 1.00 60.84 190 GLU A C 1
ATOM 1554 O O . GLU A 1 190 ? -1.293 3.043 -24.640 1.00 60.84 190 GLU A O 1
ATOM 1559 N N . ALA A 1 191 ? 0.837 3.531 -24.162 1.00 60.25 191 ALA A N 1
ATOM 1560 C CA . ALA A 1 191 ? 0.569 4.435 -23.061 1.00 60.25 191 ALA A CA 1
ATOM 1561 C C . ALA A 1 191 ? 0.262 5.866 -23.521 1.00 60.25 191 ALA A C 1
ATOM 1563 O O . ALA A 1 191 ? 1.141 6.585 -23.995 1.00 60.25 191 ALA A O 1
ATOM 1564 N N . THR A 1 192 ? -0.971 6.330 -23.294 1.00 75.31 192 THR A N 1
ATOM 1565 C CA . THR A 1 192 ? -1.324 7.759 -23.401 1.00 75.31 192 THR A CA 1
ATOM 1566 C C . THR A 1 192 ? -1.577 8.349 -22.019 1.00 75.31 192 THR A C 1
ATOM 1568 O O . THR A 1 192 ? -2.185 7.702 -21.168 1.00 75.31 192 THR A O 1
ATOM 1571 N N . ARG A 1 193 ? -1.205 9.621 -21.811 1.00 75.31 193 ARG A N 1
ATOM 1572 C CA . ARG A 1 193 ? -1.474 10.354 -20.557 1.00 75.31 193 ARG A CA 1
ATOM 1573 C C . ARG A 1 193 ? -2.954 10.322 -20.150 1.00 75.31 193 ARG A C 1
ATOM 1575 O O . ARG A 1 193 ? -3.246 10.194 -18.970 1.00 75.31 193 ARG A O 1
ATOM 1582 N N . ALA A 1 194 ? -3.869 10.357 -21.123 1.00 82.56 194 ALA A N 1
ATOM 1583 C CA . ALA A 1 194 ? -5.308 10.262 -20.880 1.00 82.56 194 ALA A CA 1
ATOM 1584 C C . ALA A 1 194 ? -5.719 8.937 -20.212 1.00 82.56 194 ALA A C 1
ATOM 1586 O O . ALA A 1 194 ? -6.516 8.954 -19.279 1.00 82.56 194 ALA A O 1
ATOM 1587 N N . HIS A 1 195 ? -5.133 7.810 -20.633 1.00 82.12 195 HIS A N 1
ATOM 1588 C CA . HIS A 1 195 ? -5.389 6.503 -20.022 1.00 82.12 195 HIS A CA 1
ATOM 1589 C C . HIS A 1 195 ? -4.917 6.476 -18.567 1.00 82.12 195 HIS A C 1
ATOM 1591 O O . HIS A 1 195 ? -5.657 6.039 -17.694 1.00 82.12 195 HIS A O 1
ATOM 1597 N N . PHE A 1 196 ? -3.725 7.011 -18.288 1.00 82.44 196 PHE A N 1
ATOM 1598 C CA . PHE A 1 196 ? -3.207 7.089 -16.922 1.00 82.44 196 PHE A CA 1
ATOM 1599 C C . PHE A 1 196 ? -4.115 7.933 -16.014 1.00 82.44 196 PHE A C 1
ATOM 1601 O O . PHE A 1 196 ? -4.488 7.490 -14.932 1.00 82.44 196 PHE A O 1
ATOM 1608 N N . THR A 1 197 ? -4.548 9.113 -16.471 1.00 85.50 197 THR A N 1
ATOM 1609 C CA . THR A 1 197 ? -5.470 9.969 -15.706 1.00 85.50 197 THR A CA 1
ATOM 1610 C C . THR A 1 197 ? -6.840 9.316 -15.499 1.00 85.50 197 THR A C 1
ATOM 1612 O O . THR A 1 197 ? -7.397 9.411 -14.407 1.00 85.50 197 THR A O 1
ATOM 1615 N N . ALA A 1 198 ? -7.374 8.625 -16.510 1.00 87.19 198 ALA A N 1
ATOM 1616 C CA . ALA A 1 198 ? -8.641 7.906 -16.392 1.00 87.19 198 ALA A CA 1
ATOM 1617 C C . ALA A 1 198 ? -8.561 6.761 -15.370 1.00 87.19 198 ALA A C 1
ATOM 1619 O O . ALA A 1 198 ? -9.472 6.611 -14.559 1.00 87.19 198 ALA A O 1
ATOM 1620 N N . ILE A 1 199 ? -7.455 6.007 -15.361 1.00 86.69 199 ILE A N 1
ATOM 1621 C CA . ILE A 1 199 ? -7.205 4.929 -14.393 1.00 86.69 199 ILE A CA 1
ATOM 1622 C C . ILE A 1 199 ? -7.096 5.489 -12.968 1.00 86.69 199 ILE A C 1
ATOM 1624 O O . ILE A 1 199 ? -7.688 4.921 -12.053 1.00 86.69 199 ILE A O 1
ATOM 1628 N N . ILE A 1 200 ? -6.411 6.624 -12.770 1.00 90.25 200 ILE A N 1
ATOM 1629 C CA . ILE A 1 200 ? -6.355 7.294 -11.457 1.00 90.25 200 ILE A CA 1
ATOM 1630 C C . ILE A 1 200 ? -7.760 7.637 -10.972 1.00 90.25 200 ILE A C 1
ATOM 1632 O O . ILE A 1 200 ? -8.117 7.320 -9.839 1.00 90.25 200 ILE A O 1
ATOM 1636 N N . PHE A 1 201 ? -8.559 8.284 -11.822 1.00 91.00 201 PHE A N 1
ATOM 1637 C CA . PHE A 1 201 ? -9.907 8.703 -11.451 1.00 91.00 201 PHE A CA 1
ATOM 1638 C C . PHE A 1 201 ? -10.808 7.503 -11.139 1.00 91.00 201 PHE A C 1
ATOM 1640 O O . PHE A 1 201 ? -11.487 7.486 -10.114 1.00 91.00 201 PHE A O 1
ATOM 1647 N N . TYR A 1 202 ? -10.760 6.472 -11.983 1.00 89.31 202 TYR A N 1
ATOM 1648 C CA . TYR A 1 202 ? -11.482 5.221 -11.773 1.00 89.31 202 TYR A CA 1
ATOM 1649 C C . TYR A 1 202 ? -11.113 4.569 -10.432 1.00 89.31 202 TYR A C 1
ATOM 1651 O O . TYR A 1 202 ? -12.006 4.255 -9.641 1.00 89.31 202 TYR A O 1
ATOM 1659 N N . ASN A 1 203 ? -9.815 4.440 -10.137 1.00 89.81 203 ASN A N 1
ATOM 1660 C CA . ASN A 1 203 ? -9.346 3.853 -8.883 1.00 89.81 203 ASN A CA 1
ATOM 1661 C C . ASN A 1 203 ? -9.716 4.711 -7.665 1.00 89.81 203 ASN A C 1
ATOM 1663 O O . ASN A 1 203 ? -10.150 4.177 -6.647 1.00 89.81 203 ASN A O 1
ATOM 1667 N N . ALA A 1 204 ? -9.648 6.039 -7.763 1.00 92.62 204 ALA A N 1
ATOM 1668 C CA . ALA A 1 204 ? -10.109 6.925 -6.695 1.00 92.62 204 ALA A CA 1
ATOM 1669 C C . ALA A 1 204 ? -11.600 6.724 -6.388 1.00 92.62 204 ALA A C 1
ATOM 1671 O O . ALA A 1 204 ? -11.974 6.528 -5.229 1.00 92.62 204 ALA A O 1
ATOM 1672 N N . CYS A 1 205 ? -12.452 6.703 -7.416 1.00 89.94 205 CYS A N 1
ATOM 1673 C CA . CYS A 1 205 ? -13.886 6.488 -7.242 1.00 89.94 205 CYS A CA 1
ATOM 1674 C C . CYS A 1 205 ? -14.201 5.103 -6.669 1.00 89.94 205 CYS A C 1
ATOM 1676 O O . CYS A 1 205 ? -15.035 5.001 -5.769 1.00 89.94 205 CYS A O 1
ATOM 1678 N N . ILE A 1 206 ? -13.552 4.042 -7.160 1.00 88.69 206 ILE A N 1
ATOM 1679 C CA . ILE A 1 206 ? -13.865 2.679 -6.718 1.00 88.69 206 ILE A CA 1
ATOM 1680 C C . ILE A 1 206 ? -13.424 2.436 -5.274 1.00 88.69 206 ILE A C 1
ATOM 1682 O O . ILE A 1 206 ? -14.184 1.845 -4.507 1.00 88.69 206 ILE A O 1
ATOM 1686 N N . ILE A 1 207 ? -12.246 2.932 -4.880 1.00 89.69 207 ILE A N 1
ATOM 1687 C CA . ILE A 1 207 ? -11.731 2.803 -3.512 1.00 89.69 207 ILE A CA 1
ATOM 1688 C C . ILE A 1 207 ? -12.615 3.598 -2.554 1.00 89.69 207 ILE A C 1
ATOM 1690 O O . ILE A 1 207 ? -13.016 3.066 -1.522 1.00 89.69 207 ILE A O 1
ATOM 1694 N N . ALA A 1 208 ? -12.994 4.829 -2.914 1.00 89.31 208 ALA A N 1
ATOM 1695 C CA . ALA A 1 208 ? -13.880 5.648 -2.091 1.00 89.31 208 ALA A CA 1
ATOM 1696 C C . ALA A 1 208 ? -15.264 5.001 -1.932 1.00 89.31 208 ALA A C 1
ATOM 1698 O O . ALA A 1 208 ? -15.748 4.843 -0.812 1.00 89.31 208 ALA A O 1
ATOM 1699 N N . ALA A 1 209 ? -15.887 4.570 -3.034 1.00 86.75 209 ALA A N 1
ATOM 1700 C CA . ALA A 1 209 ? -17.208 3.947 -3.008 1.00 86.75 209 ALA A CA 1
ATOM 1701 C C . ALA A 1 209 ? -17.214 2.647 -2.190 1.00 86.75 209 ALA A C 1
ATOM 1703 O O . ALA A 1 209 ? -18.105 2.437 -1.365 1.00 86.75 209 ALA A O 1
ATOM 1704 N N . ARG A 1 210 ? -16.207 1.785 -2.381 1.00 86.31 210 ARG A N 1
ATOM 1705 C CA . ARG A 1 210 ? -16.082 0.528 -1.629 1.00 86.31 210 ARG A CA 1
ATOM 1706 C C . ARG A 1 210 ? -15.763 0.774 -0.161 1.00 86.31 210 ARG A C 1
ATOM 1708 O O . ARG A 1 210 ? -16.425 0.184 0.686 1.00 86.31 210 ARG A O 1
ATOM 1715 N N . GLY A 1 211 ? -14.816 1.660 0.142 1.00 86.69 211 GLY A N 1
ATOM 1716 C CA . GLY A 1 211 ? -14.448 2.012 1.514 1.00 86.69 211 GLY A CA 1
ATOM 1717 C C . GLY A 1 211 ? -15.641 2.551 2.302 1.00 86.69 211 GLY A C 1
ATOM 1718 O O . GLY A 1 211 ? -15.958 2.031 3.369 1.00 86.69 211 GLY A O 1
ATOM 1719 N N . LEU A 1 212 ? -16.372 3.518 1.736 1.00 87.31 212 LEU A N 1
ATOM 1720 C CA . LEU A 1 212 ? -17.577 4.074 2.359 1.00 87.31 212 LEU A CA 1
ATOM 1721 C C . LEU A 1 212 ? -18.679 3.028 2.532 1.00 87.31 212 LEU A C 1
ATOM 1723 O O . LEU A 1 212 ? -19.303 2.972 3.588 1.00 87.31 212 LEU A O 1
ATOM 1727 N N . SER A 1 213 ? -18.909 2.184 1.523 1.00 86.25 213 SER A N 1
ATOM 1728 C CA . SER A 1 213 ? -19.907 1.116 1.613 1.00 86.25 213 SER A CA 1
ATOM 1729 C C . SER A 1 213 ? -19.574 0.139 2.739 1.00 86.25 213 SER A C 1
ATOM 1731 O O . SER A 1 213 ? -20.428 -0.132 3.582 1.00 86.25 213 SER A O 1
ATOM 1733 N N . ILE A 1 214 ? -18.327 -0.332 2.804 1.00 85.00 214 ILE A N 1
ATOM 1734 C CA . ILE A 1 214 ? -17.855 -1.247 3.847 1.00 85.00 214 ILE A CA 1
ATOM 1735 C C . ILE A 1 214 ? -18.043 -0.632 5.234 1.00 85.00 214 ILE A C 1
ATOM 1737 O O . ILE A 1 214 ? -18.614 -1.277 6.114 1.00 85.00 214 ILE A O 1
ATOM 1741 N N . VAL A 1 215 ? -17.620 0.618 5.429 1.00 87.50 215 VAL A N 1
ATOM 1742 C CA . VAL A 1 215 ? -17.770 1.300 6.720 1.00 87.50 215 VAL A CA 1
ATOM 1743 C C . VAL A 1 215 ? -19.242 1.468 7.086 1.00 87.50 215 VAL A C 1
ATOM 1745 O O . VAL A 1 215 ? -19.619 1.165 8.216 1.00 87.50 215 VAL A O 1
ATOM 1748 N N . ALA A 1 216 ? -20.098 1.871 6.144 1.00 85.56 216 ALA A N 1
ATOM 1749 C CA . ALA A 1 216 ? -21.534 1.995 6.389 1.00 85.56 216 ALA A CA 1
ATOM 1750 C C . ALA A 1 216 ? -22.157 0.659 6.832 1.00 85.56 216 ALA A C 1
ATOM 1752 O O . ALA A 1 216 ? 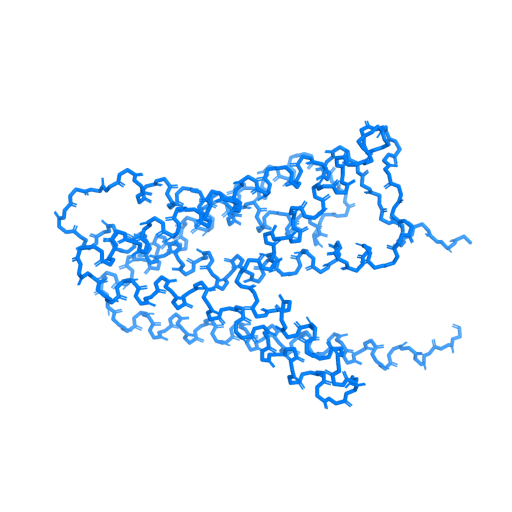-22.932 0.622 7.789 1.00 85.56 216 ALA A O 1
ATOM 1753 N N . PHE A 1 217 ? -21.774 -0.455 6.198 1.00 84.12 217 PHE A N 1
ATOM 1754 C CA . PHE A 1 217 ? -22.219 -1.789 6.608 1.00 84.12 217 PHE A CA 1
ATOM 1755 C C . PHE A 1 217 ? -21.648 -2.222 7.967 1.00 84.12 217 PHE A C 1
ATOM 1757 O O . PHE A 1 217 ? -22.341 -2.911 8.719 1.00 84.12 217 PHE A O 1
ATOM 1764 N N . LEU A 1 218 ? -20.412 -1.843 8.306 1.00 84.44 218 LEU A N 1
ATOM 1765 C CA . LEU A 1 218 ? -19.818 -2.113 9.622 1.00 84.44 218 LEU A CA 1
ATOM 1766 C C . LEU A 1 218 ? -20.559 -1.361 10.729 1.00 84.44 218 LEU A C 1
ATOM 1768 O O . LEU A 1 218 ? -20.869 -1.945 11.765 1.00 84.44 218 LEU A O 1
ATOM 1772 N N . VAL A 1 219 ? -20.906 -0.096 10.491 1.00 85.06 219 VAL A N 1
ATOM 1773 C CA . VAL A 1 219 ? -21.690 0.718 11.429 1.00 85.06 219 VAL A CA 1
ATOM 1774 C C . VAL A 1 219 ? -23.103 0.150 11.598 1.00 85.06 219 VAL A C 1
ATOM 1776 O O . VAL A 1 219 ? -23.583 0.023 12.723 1.00 85.06 219 VAL A O 1
ATOM 1779 N N . ALA A 1 220 ? -23.758 -0.253 10.504 1.00 84.00 220 ALA A N 1
ATOM 1780 C CA . ALA A 1 220 ? -25.138 -0.739 10.535 1.00 84.00 220 ALA A CA 1
ATOM 1781 C C . ALA A 1 220 ? -25.295 -2.154 11.130 1.00 84.00 220 ALA A C 1
ATOM 1783 O O . ALA A 1 220 ? -26.235 -2.397 11.886 1.00 84.00 220 ALA A O 1
ATOM 1784 N N . PHE A 1 221 ? -24.394 -3.091 10.810 1.00 80.19 221 PHE A N 1
ATOM 1785 C CA . PHE A 1 221 ? -24.560 -4.520 11.137 1.00 80.19 221 PHE A CA 1
ATOM 1786 C C . PHE A 1 221 ? -23.439 -5.102 12.018 1.00 80.19 221 PHE A C 1
ATOM 1788 O O . PHE A 1 221 ? -23.435 -6.304 12.306 1.00 80.19 221 PHE A O 1
ATOM 1795 N N . LYS A 1 222 ? -22.515 -4.260 12.505 1.00 78.12 222 LYS A N 1
ATOM 1796 C CA . LYS A 1 222 ? -21.442 -4.619 13.449 1.00 78.12 222 LYS A CA 1
ATOM 1797 C C . LYS A 1 222 ? -20.622 -5.828 12.951 1.00 78.12 222 LYS A C 1
ATOM 1799 O O . LYS A 1 222 ? -20.263 -5.914 11.777 1.00 78.12 222 LYS A O 1
ATOM 1804 N N . TRP A 1 223 ? -20.332 -6.778 13.843 1.00 67.00 223 TRP A N 1
ATOM 1805 C CA . TRP A 1 223 ? -19.436 -7.921 13.631 1.00 67.00 223 TRP A CA 1
ATOM 1806 C C . TRP A 1 223 ? -19.820 -8.859 12.479 1.00 67.00 223 TRP A C 1
ATOM 1808 O O . TRP A 1 223 ? -18.947 -9.538 11.939 1.00 67.00 223 TRP A O 1
ATOM 1818 N N . ILE A 1 224 ? -21.095 -8.896 12.074 1.00 68.69 224 ILE A N 1
ATOM 1819 C CA . ILE A 1 224 ? -21.550 -9.751 10.966 1.00 68.69 224 ILE A CA 1
ATOM 1820 C C . ILE A 1 224 ? -20.897 -9.301 9.654 1.00 68.69 224 ILE A C 1
ATOM 1822 O O . ILE A 1 224 ? -20.397 -10.130 8.896 1.00 68.69 224 ILE A O 1
ATOM 1826 N N . THR A 1 225 ? -20.813 -7.990 9.422 1.00 67.19 225 THR A N 1
ATOM 1827 C CA . THR A 1 225 ? -20.153 -7.431 8.236 1.00 67.19 225 THR A CA 1
ATOM 1828 C C . THR A 1 225 ? -18.653 -7.725 8.245 1.00 67.19 225 THR A C 1
ATOM 1830 O O . THR A 1 225 ? -18.113 -8.126 7.217 1.00 67.19 225 THR A O 1
ATOM 1833 N N . SER A 1 226 ? -17.977 -7.603 9.395 1.00 66.50 226 SER A N 1
ATOM 1834 C CA . SER A 1 226 ? -16.549 -7.944 9.518 1.00 66.50 226 SER A CA 1
ATOM 1835 C C . SER A 1 226 ? -16.275 -9.412 9.189 1.00 66.50 226 SER A C 1
ATOM 1837 O O . SER A 1 226 ? -15.296 -9.711 8.510 1.00 66.50 226 SER A O 1
ATOM 1839 N N . ALA A 1 227 ? -17.146 -10.327 9.626 1.00 70.12 227 ALA A N 1
ATOM 1840 C CA . ALA A 1 227 ? -17.011 -11.751 9.331 1.00 70.12 227 ALA A CA 1
ATOM 1841 C C . ALA A 1 227 ? -17.203 -12.055 7.835 1.00 70.12 227 ALA A C 1
ATOM 1843 O O . ALA A 1 227 ? -16.424 -12.812 7.257 1.00 70.12 227 ALA A O 1
ATOM 1844 N N . VAL A 1 228 ? -18.197 -11.434 7.190 1.00 71.75 228 VAL A N 1
ATOM 1845 C CA . VAL A 1 228 ? -18.458 -11.596 5.748 1.00 71.75 228 VAL A CA 1
ATOM 1846 C C . VAL A 1 228 ? -17.321 -11.016 4.904 1.00 71.75 228 VAL A C 1
ATOM 1848 O O . VAL A 1 228 ? -16.896 -11.648 3.939 1.00 71.75 228 VAL A O 1
ATOM 1851 N N . LEU A 1 229 ? -16.787 -9.851 5.280 1.00 67.25 229 LEU A N 1
ATOM 1852 C CA . LEU A 1 229 ? -15.646 -9.238 4.594 1.00 67.25 229 LEU A CA 1
ATOM 1853 C C . LEU A 1 229 ? -14.362 -10.042 4.787 1.00 67.25 229 LEU A C 1
ATOM 1855 O O . LEU A 1 229 ? -13.660 -10.291 3.813 1.00 67.25 229 LEU A O 1
ATOM 1859 N N . GLY A 1 230 ? -14.088 -10.516 6.005 1.00 67.19 230 GLY A N 1
ATOM 1860 C CA . GLY A 1 230 ? -12.949 -11.397 6.266 1.00 67.19 230 GLY A CA 1
ATOM 1861 C C . GLY A 1 230 ? -13.029 -12.697 5.462 1.00 67.19 230 GLY A C 1
ATOM 1862 O O . GLY A 1 230 ? -12.029 -13.145 4.903 1.00 67.19 230 GLY A O 1
ATOM 1863 N N . PHE A 1 231 ? -14.227 -13.273 5.329 1.00 73.12 231 PHE A N 1
ATOM 1864 C CA . PHE A 1 231 ? -14.452 -14.437 4.473 1.00 73.12 231 PHE A CA 1
ATOM 1865 C C . PHE A 1 231 ? -14.234 -14.116 2.987 1.00 73.12 231 PHE A C 1
ATOM 1867 O O . PHE A 1 231 ? -13.579 -14.886 2.288 1.00 73.12 231 PHE A O 1
ATOM 1874 N N . HIS A 1 232 ? -14.731 -12.974 2.505 1.00 71.25 232 HIS A N 1
ATOM 1875 C CA . HIS A 1 232 ? -14.513 -12.525 1.128 1.00 71.25 232 HIS A CA 1
ATOM 1876 C C . HIS A 1 232 ? -13.021 -12.336 0.817 1.00 71.25 232 HIS A C 1
ATOM 1878 O O . HIS A 1 232 ? -12.536 -12.870 -0.180 1.00 71.25 232 HIS A O 1
ATOM 1884 N N . GLU A 1 233 ? -12.278 -11.646 1.686 1.00 62.25 233 GLU A N 1
ATOM 1885 C CA . GLU A 1 233 ? -10.826 -11.469 1.546 1.00 62.25 233 GLU A CA 1
ATOM 1886 C C . GLU A 1 233 ? -10.092 -12.813 1.530 1.00 62.25 233 GLU A C 1
ATOM 1888 O O . GLU A 1 233 ? -9.261 -13.064 0.658 1.00 62.25 233 GLU A O 1
ATOM 1893 N N . PHE A 1 234 ? -10.458 -13.737 2.423 1.00 68.69 234 PHE A N 1
ATOM 1894 C CA . PHE A 1 234 ? -9.889 -15.084 2.434 1.00 68.69 234 PHE A CA 1
ATOM 1895 C C . PHE A 1 234 ? -10.132 -15.831 1.114 1.00 68.69 234 PHE A C 1
ATOM 1897 O O . PHE A 1 234 ? -9.222 -16.480 0.589 1.00 68.69 234 PHE A O 1
ATOM 1904 N N . VAL A 1 235 ? -11.334 -15.720 0.542 1.00 71.31 235 VAL A N 1
ATOM 1905 C CA . VAL A 1 235 ? -11.671 -16.316 -0.760 1.00 71.31 235 VAL A CA 1
ATOM 1906 C C . VAL A 1 235 ? -10.859 -15.670 -1.883 1.00 71.31 235 VAL A C 1
ATOM 1908 O O . VAL A 1 235 ? -10.287 -16.388 -2.703 1.00 71.31 235 VAL A O 1
ATOM 1911 N N . CYS A 1 236 ? -10.737 -14.342 -1.910 1.00 60.50 236 CYS A N 1
ATOM 1912 C CA . CYS A 1 236 ? -9.935 -13.626 -2.904 1.00 60.50 236 CYS A CA 1
ATOM 1913 C C . CYS A 1 236 ? -8.453 -14.011 -2.845 1.00 60.50 236 CYS A C 1
ATOM 1915 O O . CYS A 1 236 ? -7.860 -14.311 -3.884 1.00 60.50 236 CYS A O 1
ATOM 1917 N N . ILE A 1 237 ? -7.869 -14.070 -1.646 1.00 59.16 237 ILE A N 1
ATOM 1918 C CA . ILE A 1 237 ? -6.487 -14.518 -1.432 1.00 59.16 237 ILE A CA 1
ATOM 1919 C C . ILE A 1 237 ? -6.329 -15.976 -1.872 1.00 59.16 237 ILE A C 1
ATOM 1921 O O . ILE A 1 237 ? -5.376 -16.300 -2.576 1.00 59.16 237 ILE A O 1
ATOM 1925 N N . SER A 1 238 ? -7.276 -16.851 -1.532 1.00 68.19 238 SER A N 1
ATOM 1926 C CA . SER A 1 238 ? -7.249 -18.263 -1.939 1.00 68.19 238 SER A CA 1
ATOM 1927 C C . SER A 1 238 ? -7.298 -18.425 -3.460 1.00 68.19 238 SER A C 1
ATOM 1929 O O . SER A 1 238 ? -6.519 -19.193 -4.020 1.00 68.19 238 SER A O 1
ATOM 1931 N N . ILE A 1 239 ? -8.151 -17.658 -4.147 1.00 70.88 239 ILE A N 1
ATOM 1932 C CA . ILE A 1 239 ? -8.228 -17.640 -5.615 1.00 70.88 239 ILE A CA 1
ATOM 1933 C C . ILE A 1 239 ? -6.934 -17.090 -6.219 1.00 70.88 239 ILE A C 1
ATOM 1935 O O . ILE A 1 239 ? -6.428 -17.651 -7.193 1.00 70.88 239 ILE A O 1
ATOM 1939 N N . TYR A 1 240 ? -6.375 -16.017 -5.653 1.00 59.09 240 TYR A N 1
ATOM 1940 C CA . TYR A 1 240 ? -5.099 -15.462 -6.098 1.00 59.09 240 TYR A CA 1
ATOM 1941 C C . TYR A 1 240 ? -3.979 -16.494 -5.964 1.00 59.09 240 TYR A C 1
ATOM 1943 O O . TYR A 1 240 ? -3.288 -16.753 -6.944 1.00 59.09 240 TYR A O 1
ATOM 1951 N N . LEU A 1 241 ? -3.834 -17.131 -4.799 1.00 59.25 241 LEU A N 1
ATOM 1952 C CA . LEU A 1 241 ? -2.826 -18.164 -4.553 1.00 59.25 241 LEU A CA 1
ATOM 1953 C C . LEU A 1 241 ? -3.009 -19.369 -5.481 1.00 59.25 241 LEU A C 1
ATOM 1955 O O . LEU A 1 241 ? -2.028 -19.832 -6.058 1.00 59.25 241 LEU A O 1
ATOM 1959 N N . TYR A 1 242 ? -4.246 -19.832 -5.676 1.00 65.81 242 TYR A N 1
ATOM 1960 C CA . TYR A 1 242 ? -4.565 -20.925 -6.596 1.00 65.81 242 TYR A CA 1
ATOM 1961 C C . TYR A 1 242 ? -4.161 -20.583 -8.037 1.00 65.81 242 TYR A C 1
ATOM 1963 O O . TYR A 1 242 ? -3.415 -21.325 -8.677 1.00 65.81 242 TYR A O 1
ATOM 1971 N N . ARG A 1 243 ? -4.575 -19.410 -8.531 1.00 56.06 243 ARG A N 1
ATOM 1972 C CA . ARG A 1 243 ? -4.279 -18.967 -9.900 1.00 56.06 243 ARG A CA 1
ATOM 1973 C C . ARG A 1 243 ? -2.789 -18.702 -10.110 1.00 56.06 243 ARG A C 1
ATOM 1975 O O . ARG A 1 243 ? -2.246 -18.993 -11.172 1.00 56.06 243 ARG A O 1
ATOM 1982 N N . ASN A 1 244 ? -2.109 -18.162 -9.101 1.00 52.19 244 ASN A N 1
ATOM 1983 C CA . ASN A 1 244 ? -0.672 -17.917 -9.169 1.00 52.19 244 ASN A CA 1
ATOM 1984 C C . ASN A 1 244 ? 0.113 -19.241 -9.110 1.00 52.19 244 ASN A C 1
ATOM 1986 O O . ASN A 1 244 ? 1.110 -19.390 -9.811 1.00 52.19 244 ASN A O 1
ATOM 1990 N N . HIS A 1 245 ? -0.359 -20.236 -8.348 1.00 53.41 245 HIS A N 1
ATOM 1991 C CA . HIS A 1 245 ? 0.220 -21.581 -8.331 1.00 53.41 245 HIS A CA 1
ATOM 1992 C C . HIS A 1 245 ? 0.167 -22.244 -9.715 1.00 53.41 245 HIS A C 1
ATOM 1994 O O . HIS A 1 245 ? 1.178 -22.800 -10.146 1.00 53.41 245 HIS A O 1
ATOM 2000 N N . GLU A 1 246 ? -0.948 -22.148 -10.446 1.00 48.50 246 GLU A N 1
ATOM 2001 C CA . GLU A 1 246 ? -1.028 -22.632 -11.837 1.00 48.50 246 GLU A CA 1
ATOM 2002 C C . GLU A 1 246 ? -0.010 -21.925 -12.741 1.00 48.50 246 GLU A C 1
ATOM 2004 O O . GLU A 1 246 ? 0.770 -22.595 -13.416 1.00 48.50 246 GLU A O 1
ATOM 2009 N N . TYR A 1 247 ? 0.105 -20.597 -12.658 1.00 42.53 247 TYR A N 1
ATOM 2010 C CA . TYR A 1 247 ? 1.060 -19.820 -13.461 1.00 42.53 247 TYR A CA 1
ATOM 2011 C C . TYR A 1 247 ? 2.535 -20.187 -13.185 1.00 42.53 247 TYR A C 1
ATOM 2013 O O . TYR A 1 247 ? 3.365 -20.267 -14.099 1.00 42.53 247 TYR A O 1
ATOM 2021 N N . PHE A 1 248 ? 2.888 -20.457 -11.923 1.00 39.34 248 PHE A N 1
ATOM 2022 C CA . PHE A 1 248 ? 4.231 -20.921 -11.551 1.00 39.34 248 PHE A CA 1
ATOM 2023 C C . PHE A 1 248 ? 4.479 -22.394 -11.905 1.00 39.34 248 PHE A C 1
ATOM 2025 O O . PHE A 1 248 ? 5.614 -22.765 -12.225 1.00 39.34 248 PHE A O 1
ATOM 2032 N N . THR A 1 249 ? 3.441 -23.231 -11.886 1.00 43.69 249 THR A N 1
ATOM 2033 C CA . THR A 1 249 ? 3.532 -24.647 -12.271 1.00 43.69 249 THR A CA 1
ATOM 2034 C C . THR A 1 249 ? 3.673 -24.788 -13.787 1.00 43.69 249 THR A C 1
ATOM 2036 O O . THR A 1 249 ? 4.531 -25.538 -14.252 1.00 43.69 249 THR A O 1
ATOM 2039 N N . GLU A 1 250 ? 2.946 -23.990 -14.570 1.00 41.34 250 GLU A N 1
ATOM 2040 C CA . GLU A 1 250 ? 3.077 -23.937 -16.030 1.00 41.34 250 GLU A CA 1
ATOM 2041 C C . GLU A 1 250 ? 4.466 -23.472 -16.477 1.00 41.34 250 GLU A C 1
ATOM 2043 O O . GLU A 1 250 ? 5.026 -24.049 -17.405 1.00 41.34 250 GLU A O 1
ATOM 2048 N N . ARG A 1 251 ? 5.108 -22.520 -15.783 1.00 38.88 251 ARG A N 1
ATOM 2049 C CA . ARG A 1 251 ? 6.519 -22.176 -16.066 1.00 38.88 251 ARG A CA 1
ATOM 2050 C C . ARG A 1 251 ? 7.500 -23.305 -15.746 1.00 38.88 251 ARG A C 1
ATOM 2052 O O . ARG A 1 251 ? 8.515 -23.420 -16.431 1.00 38.88 251 ARG A O 1
ATOM 2059 N N . LYS A 1 252 ? 7.212 -24.146 -14.745 1.00 39.41 252 LYS A N 1
ATOM 2060 C CA . LYS A 1 252 ? 8.032 -25.329 -14.424 1.00 39.41 252 LYS A CA 1
ATOM 2061 C C . LYS A 1 252 ? 7.944 -26.416 -15.502 1.00 39.41 252 LYS A C 1
ATOM 2063 O O . LYS A 1 252 ? 8.945 -27.085 -15.735 1.00 39.41 252 LYS A O 1
ATOM 2068 N N . TYR A 1 253 ? 6.806 -26.561 -16.187 1.00 38.69 253 TYR A N 1
ATOM 2069 C CA . TYR A 1 253 ? 6.621 -27.562 -17.253 1.00 38.69 253 TYR A CA 1
ATOM 2070 C C . TYR A 1 253 ? 6.789 -27.010 -18.683 1.00 38.69 253 TYR A C 1
ATOM 2072 O O . TYR A 1 253 ? 7.102 -27.765 -19.602 1.00 38.69 253 TYR A O 1
ATOM 2080 N N . GLY A 1 254 ? 6.665 -25.696 -18.883 1.00 34.22 254 GLY A N 1
ATOM 208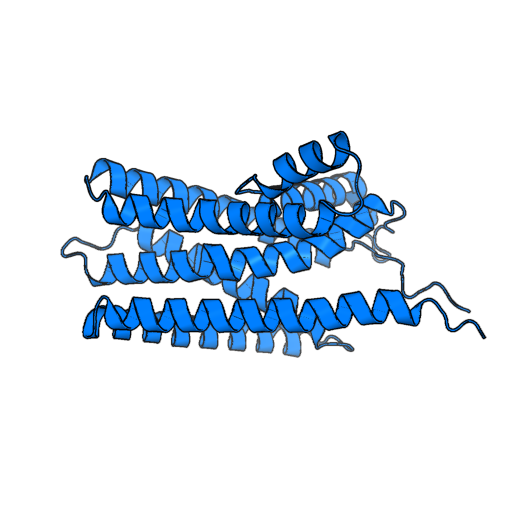1 C CA . GLY A 1 254 ? 6.872 -25.014 -20.167 1.00 34.22 254 GLY A CA 1
ATOM 2082 C C . GLY A 1 254 ? 8.342 -24.792 -20.540 1.00 34.22 254 GLY A C 1
ATOM 2083 O O . GLY A 1 254 ? 8.644 -24.507 -21.694 1.00 34.22 254 GLY A O 1
ATOM 2084 N N . GLY A 1 255 ? 9.273 -24.981 -19.597 1.00 33.66 255 GLY A N 1
ATOM 2085 C CA . GLY A 1 255 ? 10.722 -24.972 -19.847 1.00 33.66 255 GLY A CA 1
ATOM 2086 C C . GLY A 1 255 ? 11.271 -26.243 -20.513 1.00 33.66 255 GLY A C 1
ATOM 2087 O O . GLY A 1 255 ? 12.478 -26.358 -20.689 1.00 33.66 255 GLY A O 1
ATOM 2088 N N . SER A 1 256 ? 10.417 -27.209 -20.872 1.00 32.72 256 SER A N 1
ATOM 2089 C CA . SER A 1 256 ? 10.801 -28.461 -21.552 1.00 32.72 256 SER A CA 1
ATOM 2090 C C . SER A 1 256 ? 10.098 -28.659 -22.896 1.00 32.72 256 SER A C 1
ATOM 2092 O O . SER A 1 256 ? 9.753 -29.776 -23.272 1.00 32.72 256 SER A O 1
ATOM 2094 N N . ARG A 1 257 ? 9.912 -27.582 -23.664 1.00 29.05 257 ARG A N 1
ATOM 2095 C CA . ARG A 1 257 ? 9.781 -27.699 -25.122 1.00 29.05 257 ARG A CA 1
ATOM 2096 C C . ARG A 1 257 ? 10.769 -26.765 -25.801 1.00 29.05 257 ARG A C 1
ATOM 2098 O O . ARG A 1 257 ? 10.427 -25.680 -26.250 1.00 29.05 257 ARG A O 1
ATOM 2105 N N . SER A 1 258 ? 12.015 -27.228 -25.838 1.00 29.77 258 SER A N 1
ATOM 2106 C CA . SER A 1 258 ? 12.931 -26.927 -26.929 1.00 29.77 258 SER A CA 1
ATOM 2107 C C . SER A 1 258 ? 12.338 -27.476 -28.225 1.00 29.77 258 SER A C 1
ATOM 2109 O O . SER A 1 258 ? 12.138 -28.688 -28.313 1.00 29.77 258 SER A O 1
ATOM 2111 N N . PHE A 1 259 ? 12.042 -26.599 -29.177 1.00 33.50 259 PHE A N 1
ATOM 2112 C CA . PHE A 1 259 ? 12.522 -26.654 -30.560 1.00 33.50 259 PHE A CA 1
ATOM 2113 C C . PHE A 1 259 ? 12.348 -25.269 -31.183 1.00 33.50 259 PHE A C 1
ATOM 2115 O O . PHE A 1 259 ? 11.273 -24.666 -30.969 1.00 33.50 259 PHE A O 1
#

Organism: NCBI:txid174260

Foldseek 3Di:
DDDPPQKDFQAPVNLVLLVVLLVLLVLLVVLLVVVLVVCVVVVVVVLNVLSVCLLQVLLVVQLVVVCVVCVVPDDPVVNVVVSVLSNDSCNLSVLSVVSNVVCVVCVVQRHDPVGHIDPDVVNSVSVVVNLVVLLSSLVRRLLSNLLSLVLCQVPDPDDRDPSSVSNNVSSLLSSLSSQLVNCCVVPPPDDDPVSSVVSSVVRSVVSVVVSVVLSVCCVVPPVVSVVVVVVVVVVVVVVVVVVVVVVVVCVVVVVPDDD

Mean predicted aligned error: 10.4 Å

Solvent-accessible surface area (backbone atoms only — not comparable to full-atom values): 13947 Å² total; per-residue (Å²): 145,85,68,79,91,75,69,50,62,43,27,57,67,52,48,51,50,28,50,54,50,34,54,43,45,54,50,37,56,52,38,51,52,50,51,35,50,49,27,52,74,70,68,36,56,69,61,25,48,50,51,52,42,33,52,44,48,47,19,46,52,52,26,50,53,48,48,69,66,40,76,80,80,64,58,70,71,59,50,53,56,49,40,62,48,36,54,33,66,56,42,52,53,52,51,33,46,51,53,33,51,54,37,61,73,42,35,76,45,16,68,34,96,83,26,32,73,59,79,52,65,67,59,51,49,51,59,58,46,46,62,55,49,42,48,50,44,37,60,51,23,45,46,56,47,39,40,50,52,54,38,52,62,68,72,46,92,64,82,81,51,68,65,57,57,50,35,46,50,44,38,50,53,43,43,28,52,44,52,30,55,51,48,48,72,74,72,51,90,76,86,48,74,66,57,56,54,50,43,38,51,52,40,44,52,51,52,51,55,51,44,52,50,53,34,52,42,34,73,74,54,41,69,60,43,52,52,53,49,53,52,49,50,51,50,52,52,49,50,49,52,52,56,50,47,50,58,56,50,49,55,68,62,60,76,73,68,88,127

InterPro domains:
  IPR018629 XK-related protein [PF09815] (19-246)
  IPR050895 XK-related phospholipid scramblase [PTHR16024] (18-246)

Nearest PDB structures (foldseek):
  7tyo-assembly1_R  TM=1.868E-01  e=3.441E+00  Homo sapiens
  8irs-assembly1_R  TM=2.785E-01  e=9.147E+00  Escherichia coli

Sequence (259 aa):
MADTDRAIRLGQYELLKYTFGAFLTCSDVATDILIATTYYQHHQFIWFSFCLAFAVLPSFLLTVAYLLQSCRQEPAMTLVKQCLFYANPCGSGILKVKLLLVCLRNYDEVWSYQGWLVEDEKLRQDYRAEKVYHYVEGLLENMPQMILQIYVTVIQDDSISAIQIFSISVTFLNLVWVLTLFEYSSFVKEATRAHFTAIIFYNACIIAARGLSIVAFLVAFKWITSAVLGFHEFVCISIYLYRNHEYFTERKYGGSRSF